Protein AF-A0A7H4NUG5-F1 (afdb_monomer_lite)

Radius of gyration: 22.23 Å; chains: 1; bounding box: 88×42×48 Å

Structure (mmCIF, N/CA/C/O backbone):
data_AF-A0A7H4NUG5-F1
#
_entry.id   AF-A0A7H4NUG5-F1
#
loop_
_atom_site.group_PDB
_atom_site.id
_atom_site.type_symbol
_atom_site.label_atom_id
_atom_site.label_alt_id
_atom_site.label_comp_id
_atom_site.label_asym_id
_atom_site.label_entity_id
_atom_site.label_seq_id
_atom_site.pdbx_PDB_ins_code
_atom_site.Cartn_x
_atom_site.Cartn_y
_atom_site.Cartn_z
_atom_site.occupancy
_atom_site.B_iso_or_equiv
_atom_site.auth_seq_id
_atom_site.auth_comp_id
_atom_site.auth_asym_id
_atom_site.auth_atom_id
_atom_site.pdbx_PDB_model_num
ATOM 1 N N . MET A 1 1 ? 44.628 10.050 11.877 1.00 43.69 1 MET A N 1
ATOM 2 C CA . MET A 1 1 ? 43.275 10.638 11.768 1.00 43.69 1 MET A CA 1
ATOM 3 C C . MET A 1 1 ? 42.878 10.653 10.294 1.00 43.69 1 MET A C 1
ATOM 5 O O . MET A 1 1 ? 43.370 11.482 9.544 1.00 43.69 1 MET A O 1
ATOM 9 N N . LEU A 1 2 ? 42.100 9.667 9.837 1.00 51.59 2 LEU A N 1
ATOM 10 C CA . LEU A 1 2 ? 41.631 9.581 8.447 1.00 51.59 2 LEU A CA 1
ATOM 11 C C . LEU A 1 2 ? 40.269 10.285 8.355 1.00 51.59 2 LEU A C 1
ATOM 13 O O . LEU A 1 2 ? 39.235 9.635 8.460 1.00 51.59 2 LEU A O 1
ATOM 17 N N . ALA A 1 3 ? 40.263 11.611 8.223 1.00 61.00 3 ALA A N 1
ATOM 18 C CA . ALA A 1 3 ? 39.028 12.377 8.063 1.00 61.00 3 ALA A CA 1
ATOM 19 C C . ALA A 1 3 ? 38.794 12.706 6.582 1.00 61.00 3 ALA A C 1
ATOM 21 O O . ALA A 1 3 ? 39.615 13.365 5.945 1.00 61.00 3 ALA A O 1
ATOM 22 N N . ILE A 1 4 ? 37.676 12.233 6.028 1.00 67.81 4 ILE A N 1
ATOM 23 C CA . ILE A 1 4 ? 37.146 12.720 4.751 1.00 67.81 4 ILE A CA 1
ATOM 24 C C . ILE A 1 4 ? 36.336 13.978 5.067 1.00 67.81 4 ILE A C 1
ATOM 26 O O . ILE A 1 4 ? 35.392 13.908 5.851 1.00 67.81 4 ILE A O 1
ATOM 30 N N . SER A 1 5 ? 36.684 15.107 4.452 1.00 77.56 5 SER A N 1
ATOM 31 C CA . SER A 1 5 ? 35.926 16.354 4.605 1.00 77.56 5 SER A CA 1
ATOM 32 C C . SER A 1 5 ? 34.978 16.526 3.426 1.00 77.56 5 SER A C 1
ATOM 34 O O . SER A 1 5 ? 35.405 16.507 2.268 1.00 77.56 5 SER A O 1
ATOM 36 N N . CYS A 1 6 ? 33.695 16.713 3.718 1.00 83.56 6 CYS A N 1
ATOM 37 C CA . CYS A 1 6 ? 32.649 16.951 2.728 1.00 83.56 6 CYS A CA 1
ATOM 38 C C . CYS A 1 6 ? 32.107 18.373 2.872 1.00 83.56 6 CYS A C 1
ATOM 40 O O . CYS A 1 6 ? 31.929 18.859 3.988 1.00 83.56 6 CYS A O 1
ATOM 42 N N . LYS A 1 7 ? 31.803 19.020 1.746 1.00 87.00 7 LYS A N 1
ATOM 43 C CA . LYS A 1 7 ? 31.021 20.254 1.728 1.00 87.00 7 LYS A CA 1
ATOM 44 C C . LYS A 1 7 ? 29.545 19.880 1.778 1.00 87.00 7 LYS A C 1
ATOM 46 O O . LYS A 1 7 ? 29.077 19.113 0.934 1.00 87.00 7 LYS A O 1
ATOM 51 N N . ILE A 1 8 ? 28.843 20.410 2.772 1.00 85.69 8 ILE A N 1
ATOM 52 C CA . ILE A 1 8 ? 27.410 20.206 2.958 1.00 85.69 8 ILE A CA 1
ATOM 53 C C . ILE A 1 8 ? 26.705 21.528 2.655 1.00 85.69 8 ILE A C 1
ATOM 55 O O . ILE A 1 8 ? 27.095 22.566 3.186 1.00 85.69 8 ILE A O 1
ATOM 59 N N . SER A 1 9 ? 25.678 21.486 1.814 1.00 86.44 9 SER A N 1
ATOM 60 C CA . SER A 1 9 ? 24.727 22.581 1.621 1.00 86.44 9 SER A CA 1
ATOM 61 C C . SER A 1 9 ? 23.321 22.120 1.988 1.00 86.44 9 SER A C 1
ATOM 63 O O . SER A 1 9 ? 23.091 20.940 2.253 1.00 86.44 9 SER A O 1
ATOM 65 N N . LEU A 1 10 ? 22.364 23.041 2.018 1.00 86.81 10 LEU A N 1
ATOM 66 C CA . LEU A 1 10 ? 20.953 22.703 2.151 1.00 86.81 10 LEU A CA 1
ATOM 67 C C . LEU A 1 10 ? 20.289 22.822 0.779 1.00 86.81 10 LEU A C 1
ATOM 69 O O . LEU A 1 10 ? 20.379 23.863 0.129 1.00 86.81 10 LEU A O 1
ATOM 73 N N . ALA A 1 11 ? 19.583 21.776 0.345 1.00 78.25 11 ALA A N 1
ATOM 74 C CA . ALA A 1 11 ? 18.578 21.955 -0.698 1.00 78.25 11 ALA A CA 1
ATOM 75 C C . ALA A 1 11 ? 17.352 22.633 -0.087 1.00 78.25 11 ALA A C 1
ATOM 77 O O . ALA A 1 11 ? 16.635 22.024 0.711 1.00 78.25 11 ALA A O 1
ATOM 78 N N . GLY A 1 12 ? 17.107 23.885 -0.477 1.00 80.00 12 GLY A N 1
ATOM 79 C CA . GLY A 1 12 ? 15.987 24.665 0.045 1.00 80.00 12 GLY A CA 1
ATOM 80 C C . GLY A 1 12 ? 16.102 24.878 1.557 1.00 80.00 12 GLY A C 1
ATOM 81 O O . GLY A 1 12 ? 17.155 25.276 2.046 1.00 80.00 12 GLY A O 1
ATOM 82 N N . GLN A 1 13 ? 15.022 24.609 2.298 1.00 70.94 13 GLN A N 1
ATOM 83 C CA . GLN A 1 13 ? 14.900 24.956 3.722 1.00 70.94 13 GLN A CA 1
ATOM 84 C C . GLN A 1 13 ? 15.233 23.829 4.721 1.00 70.94 13 GLN A C 1
ATOM 86 O O . GLN A 1 13 ? 14.807 23.914 5.869 1.00 70.94 13 GLN A O 1
ATOM 91 N N . GLY A 1 14 ? 15.992 22.782 4.358 1.00 81.06 14 GLY A N 1
ATOM 92 C CA . GLY A 1 14 ? 16.458 21.874 5.422 1.00 81.06 14 GLY A CA 1
ATOM 93 C C . GLY A 1 14 ? 17.006 20.498 5.075 1.00 81.06 14 GLY A C 1
ATOM 94 O O . GLY A 1 14 ? 17.401 19.802 6.002 1.00 81.06 14 GLY A O 1
ATOM 95 N N . ILE A 1 15 ? 17.057 20.072 3.808 1.00 84.00 15 ILE A N 1
ATOM 96 C CA . ILE A 1 15 ? 17.629 18.757 3.467 1.00 84.00 15 ILE A CA 1
ATOM 97 C C . ILE A 1 15 ? 19.136 18.914 3.232 1.00 84.00 15 ILE A C 1
ATOM 99 O O . ILE A 1 15 ? 19.514 19.543 2.237 1.00 84.00 15 ILE A O 1
ATOM 103 N N . PRO A 1 16 ? 20.008 18.340 4.084 1.00 85.81 16 PRO A N 1
ATOM 104 C CA . PRO A 1 16 ? 21.444 18.394 3.868 1.00 85.81 16 PRO A CA 1
ATOM 105 C C . PRO A 1 16 ? 21.820 17.634 2.598 1.00 85.81 16 PRO A C 1
ATOM 107 O O . PRO A 1 16 ? 21.427 16.485 2.392 1.00 85.81 16 PRO A O 1
ATOM 110 N N . ARG A 1 17 ? 22.607 18.277 1.743 1.00 87.75 17 ARG A N 1
ATOM 111 C CA . ARG A 1 17 ? 23.172 17.712 0.525 1.00 87.75 17 ARG A CA 1
ATOM 112 C C . ARG A 1 17 ? 24.678 17.727 0.617 1.00 87.75 17 ARG A C 1
ATOM 114 O O . ARG A 1 17 ? 25.277 18.723 1.003 1.00 87.75 17 ARG A O 1
ATOM 121 N N . ILE A 1 18 ? 25.288 16.620 0.222 1.00 87.44 18 ILE A N 1
ATOM 122 C CA . ILE A 1 18 ? 26.729 16.561 0.009 1.00 87.44 18 ILE A CA 1
ATOM 123 C C . ILE A 1 18 ? 26.991 17.147 -1.380 1.00 87.44 18 ILE A C 1
ATOM 125 O O . ILE A 1 18 ? 26.649 16.521 -2.382 1.00 87.44 18 ILE A O 1
ATOM 129 N N . ASP A 1 19 ? 27.573 18.343 -1.438 1.00 83.25 19 ASP A N 1
ATOM 130 C CA . ASP A 1 19 ? 27.901 19.014 -2.703 1.00 83.25 19 ASP A CA 1
ATOM 131 C C . ASP A 1 19 ? 29.151 18.412 -3.333 1.00 83.25 19 ASP A C 1
ATOM 133 O O . ASP A 1 19 ? 29.221 18.155 -4.534 1.00 83.25 19 ASP A O 1
ATOM 137 N N . SER A 1 20 ? 30.178 18.219 -2.508 1.00 82.19 20 SER A N 1
ATOM 138 C CA . SER A 1 20 ? 31.470 17.726 -2.954 1.00 82.19 20 SER A CA 1
ATOM 139 C C . SER A 1 20 ? 32.279 17.152 -1.797 1.00 82.19 20 SER A C 1
ATOM 141 O O . SER A 1 20 ? 32.062 17.452 -0.622 1.00 82.19 20 SER A O 1
ATOM 143 N N . VAL A 1 21 ? 33.247 16.310 -2.146 1.00 81.44 21 VAL A N 1
ATOM 144 C CA . VAL A 1 21 ? 34.262 15.811 -1.216 1.00 81.44 21 VAL A CA 1
ATOM 145 C C . VAL A 1 21 ? 35.488 16.711 -1.352 1.00 81.44 21 VAL A C 1
ATOM 147 O O . VAL A 1 21 ? 36.155 16.670 -2.385 1.00 81.44 21 VAL A O 1
ATOM 150 N N . VAL A 1 22 ? 35.753 17.523 -0.327 1.00 80.69 22 VAL A N 1
ATOM 151 C CA . VAL A 1 22 ? 36.799 18.562 -0.302 1.00 80.69 22 VAL A CA 1
ATOM 152 C C . VAL A 1 22 ? 38.167 17.966 0.014 1.00 80.69 22 VAL A C 1
ATOM 154 O O . VAL A 1 22 ? 39.168 18.385 -0.556 1.00 80.69 22 VAL A O 1
ATOM 157 N N . TRP A 1 23 ? 38.218 16.948 0.876 1.00 72.50 23 TRP A N 1
ATOM 158 C CA . TRP A 1 23 ? 39.460 16.258 1.215 1.00 72.50 23 TRP A CA 1
ATOM 159 C C . TRP A 1 23 ? 39.303 14.749 1.084 1.00 72.50 23 TRP A C 1
ATOM 161 O O . TRP A 1 23 ? 38.350 14.161 1.599 1.00 72.50 23 TRP A O 1
ATOM 171 N N . ARG A 1 24 ? 40.248 14.113 0.386 1.00 67.31 24 ARG A N 1
ATOM 172 C CA . ARG A 1 24 ? 40.270 12.666 0.157 1.00 67.31 24 ARG A CA 1
ATOM 173 C C . ARG A 1 24 ? 41.469 12.074 0.885 1.00 67.31 24 ARG A C 1
ATOM 175 O O . ARG A 1 24 ? 42.605 12.312 0.496 1.00 67.31 24 ARG A O 1
ATOM 182 N N . THR A 1 25 ? 41.222 11.276 1.917 1.00 68.69 25 THR A N 1
ATOM 183 C CA . THR A 1 25 ? 42.278 10.472 2.536 1.00 68.69 25 THR A CA 1
ATOM 184 C C . THR A 1 25 ? 42.754 9.392 1.564 1.00 68.69 25 THR A C 1
ATOM 186 O O . THR A 1 25 ? 41.943 8.806 0.842 1.00 68.69 25 THR A O 1
ATOM 189 N N . ALA A 1 26 ? 44.061 9.107 1.554 1.00 70.06 26 ALA A N 1
ATOM 190 C CA . ALA A 1 26 ? 44.650 8.082 0.687 1.00 70.06 26 ALA A CA 1
ATOM 191 C C . ALA A 1 26 ? 44.080 6.678 0.971 1.00 70.06 26 ALA A C 1
ATOM 193 O O . ALA A 1 26 ? 43.846 5.899 0.050 1.00 70.06 26 ALA A O 1
ATOM 194 N N . GLN A 1 27 ? 43.776 6.376 2.238 1.00 74.06 27 GLN A N 1
ATOM 195 C CA . GLN A 1 27 ? 43.121 5.134 2.639 1.00 74.06 27 GLN A CA 1
ATOM 196 C C . GLN A 1 27 ? 41.606 5.345 2.764 1.00 74.06 27 GLN A C 1
ATOM 198 O O . GLN A 1 27 ? 41.142 6.194 3.532 1.00 74.06 27 GLN A O 1
ATOM 203 N N . ARG A 1 28 ? 40.831 4.566 2.000 1.00 73.62 28 ARG A N 1
ATOM 204 C CA . ARG A 1 28 ? 39.362 4.559 2.019 1.00 73.62 28 ARG A CA 1
ATOM 205 C C . ARG A 1 28 ? 38.859 3.268 2.647 1.00 73.62 28 ARG A C 1
ATOM 207 O O . ARG A 1 28 ? 38.894 2.226 2.000 1.00 73.62 28 ARG A O 1
ATOM 214 N N . ASN A 1 29 ? 38.324 3.348 3.861 1.00 78.00 29 ASN A N 1
ATOM 215 C CA . ASN A 1 29 ? 37.519 2.262 4.407 1.00 78.00 29 ASN A CA 1
ATOM 216 C C . ASN A 1 29 ? 36.065 2.467 3.960 1.00 78.00 29 ASN A C 1
ATOM 218 O O . ASN A 1 29 ? 35.351 3.304 4.511 1.00 78.00 29 ASN A O 1
ATOM 222 N N . LYS A 1 30 ? 35.654 1.786 2.884 1.00 80.25 30 LYS A N 1
ATOM 223 C CA . LYS A 1 30 ? 34.271 1.878 2.403 1.00 80.25 30 LYS A CA 1
ATOM 224 C C . LYS A 1 30 ? 33.358 1.159 3.398 1.00 80.25 30 LYS A C 1
ATOM 226 O O . LYS A 1 30 ? 33.640 0.002 3.711 1.00 80.25 30 LYS A O 1
ATOM 231 N N . PRO A 1 31 ? 32.253 1.781 3.848 1.00 83.69 31 PRO A N 1
ATOM 232 C CA . PRO A 1 31 ? 31.283 1.058 4.649 1.00 83.69 31 PRO A CA 1
ATOM 233 C C . PRO A 1 31 ? 30.738 -0.106 3.822 1.00 83.69 31 PRO A C 1
ATOM 235 O O . PRO A 1 31 ? 30.397 0.051 2.645 1.00 83.69 31 PRO A O 1
ATOM 238 N N . ARG A 1 32 ? 30.676 -1.288 4.433 1.00 88.38 32 ARG A N 1
ATOM 239 C CA . ARG A 1 32 ? 30.000 -2.432 3.830 1.00 88.38 32 ARG A CA 1
ATOM 240 C C . ARG A 1 32 ? 28.494 -2.180 3.942 1.00 88.38 32 ARG A C 1
ATOM 242 O O . ARG A 1 32 ? 28.019 -2.003 5.065 1.00 88.38 32 ARG A O 1
ATOM 249 N N . PRO A 1 33 ? 27.740 -2.145 2.830 1.00 85.06 33 PRO A N 1
ATOM 250 C CA . PRO A 1 33 ? 26.296 -2.010 2.919 1.00 85.06 33 PRO A CA 1
ATOM 251 C C . PRO A 1 33 ? 25.717 -3.207 3.688 1.00 85.06 33 PRO A C 1
ATOM 253 O O . PRO A 1 33 ? 26.260 -4.316 3.589 1.00 85.06 33 PRO A O 1
ATOM 256 N N . PRO A 1 34 ? 24.631 -3.009 4.453 1.00 84.81 34 PRO A N 1
ATOM 257 C CA . PRO A 1 34 ? 23.934 -4.122 5.076 1.00 84.81 34 PRO A CA 1
ATOM 258 C C . PRO A 1 34 ? 23.446 -5.100 4.000 1.00 84.81 34 PRO A C 1
ATOM 260 O O . PRO A 1 34 ? 23.199 -4.719 2.854 1.00 84.81 34 PRO A O 1
ATOM 263 N N . ALA A 1 35 ? 23.308 -6.375 4.365 1.00 86.88 35 ALA A N 1
ATOM 264 C CA . ALA A 1 35 ? 22.741 -7.369 3.462 1.00 86.88 35 ALA A CA 1
ATOM 265 C C . ALA A 1 35 ? 21.320 -6.956 3.040 1.00 86.88 35 ALA A C 1
ATOM 267 O O . ALA A 1 35 ? 20.543 -6.459 3.859 1.00 86.88 35 ALA A O 1
ATOM 268 N N . ALA A 1 36 ? 20.973 -7.183 1.772 1.00 85.69 36 ALA A N 1
ATOM 269 C CA . ALA A 1 36 ? 19.644 -6.905 1.235 1.00 85.69 36 ALA A CA 1
ATOM 270 C C . ALA A 1 36 ? 18.623 -7.919 1.783 1.00 85.69 36 ALA A C 1
ATOM 272 O O . ALA A 1 36 ? 18.286 -8.902 1.131 1.00 85.69 36 ALA A O 1
ATOM 273 N N . ARG A 1 37 ? 18.175 -7.695 3.024 1.00 87.25 37 ARG A N 1
ATOM 274 C CA . ARG A 1 37 ? 17.249 -8.577 3.754 1.00 87.25 37 ARG A CA 1
ATOM 275 C C . ARG A 1 37 ? 15.812 -8.503 3.242 1.00 87.25 37 ARG A C 1
ATOM 277 O O . ARG A 1 37 ? 15.080 -9.476 3.365 1.00 87.25 37 ARG A O 1
ATOM 284 N N . PHE A 1 38 ? 15.419 -7.360 2.686 1.00 91.31 38 PHE A N 1
ATOM 285 C CA . PHE A 1 38 ? 14.058 -7.091 2.230 1.00 91.31 38 PHE A CA 1
ATOM 286 C C . PHE A 1 38 ? 14.061 -6.661 0.767 1.00 91.31 38 PHE A C 1
ATOM 288 O O . PHE A 1 38 ? 15.012 -6.042 0.286 1.00 91.31 38 PHE A O 1
ATOM 295 N N . ASN A 1 39 ? 12.985 -6.988 0.060 1.00 91.44 39 ASN A N 1
ATOM 296 C CA . ASN A 1 39 ? 12.764 -6.602 -1.324 1.00 91.44 39 ASN A CA 1
ATOM 297 C C . ASN A 1 39 ? 11.271 -6.318 -1.583 1.00 91.44 39 ASN A C 1
ATOM 299 O O . ASN A 1 39 ? 10.427 -6.416 -0.692 1.00 91.44 39 ASN A O 1
ATOM 303 N N . ALA A 1 40 ? 10.938 -5.969 -2.826 1.00 89.56 40 ALA A N 1
ATOM 304 C CA . ALA A 1 40 ? 9.577 -5.608 -3.222 1.00 89.56 40 ALA A CA 1
ATOM 305 C C . ALA A 1 40 ? 8.533 -6.734 -3.050 1.00 89.56 40 ALA A C 1
ATOM 307 O O . ALA A 1 40 ? 7.342 -6.447 -3.119 1.00 89.56 40 ALA A O 1
ATOM 308 N N . LEU A 1 41 ? 8.953 -7.978 -2.797 1.00 93.38 41 LEU A N 1
ATOM 309 C CA . LEU A 1 41 ? 8.104 -9.157 -2.594 1.00 93.38 41 LEU A CA 1
ATOM 310 C C . LEU A 1 41 ? 8.083 -9.665 -1.140 1.00 93.38 41 LEU A C 1
ATOM 312 O O . LEU A 1 41 ? 7.436 -10.666 -0.862 1.00 93.38 41 LEU A O 1
ATOM 316 N N . THR A 1 42 ? 8.758 -8.992 -0.202 1.00 93.75 42 THR A N 1
ATOM 317 C CA . THR A 1 42 ? 8.798 -9.400 1.218 1.00 93.75 42 THR A CA 1
ATOM 318 C C . THR A 1 42 ? 7.921 -8.520 2.110 1.00 93.75 42 THR A C 1
ATOM 320 O O . THR A 1 42 ? 7.611 -7.382 1.749 1.00 93.75 42 THR A O 1
ATOM 323 N N . CYS A 1 43 ? 7.616 -8.999 3.320 1.00 95.50 43 CYS A N 1
ATOM 324 C CA . CYS A 1 43 ? 6.940 -8.243 4.384 1.00 95.50 43 CYS A CA 1
ATOM 325 C C . CYS A 1 43 ? 5.481 -7.866 4.090 1.00 95.50 43 CYS A C 1
ATOM 327 O O . CYS A 1 43 ? 5.046 -6.751 4.363 1.00 95.50 43 CYS A O 1
ATOM 329 N N . TYR A 1 44 ? 4.724 -8.810 3.536 1.00 95.81 44 TYR A N 1
ATOM 330 C CA . TYR A 1 44 ? 3.270 -8.711 3.362 1.00 95.81 44 TYR A CA 1
ATOM 331 C C . TYR A 1 44 ? 2.459 -9.079 4.608 1.00 95.81 44 TYR A C 1
ATOM 333 O O . TYR A 1 44 ? 1.266 -8.775 4.679 1.00 95.81 44 TYR A O 1
ATOM 341 N N . PHE A 1 45 ? 3.118 -9.718 5.571 1.00 95.25 45 PHE A N 1
ATOM 342 C CA . PHE A 1 45 ? 2.552 -10.218 6.814 1.00 95.25 45 PHE A CA 1
ATOM 343 C C . PHE A 1 45 ? 3.196 -9.515 8.007 1.00 95.25 45 PHE A C 1
ATOM 345 O O . PHE A 1 45 ? 4.359 -9.104 7.948 1.00 95.25 45 PHE A O 1
ATOM 352 N N . ALA A 1 46 ? 2.426 -9.373 9.080 1.00 93.56 46 ALA A N 1
ATOM 353 C CA . ALA A 1 46 ? 2.843 -8.724 10.311 1.00 93.56 46 ALA A CA 1
ATOM 354 C C . ALA A 1 46 ? 3.748 -9.662 11.128 1.00 93.56 46 ALA A C 1
ATOM 356 O O . ALA A 1 46 ? 3.294 -10.332 12.053 1.00 93.56 46 ALA A O 1
ATOM 357 N N . THR A 1 47 ? 5.035 -9.715 10.781 1.00 92.94 47 THR A N 1
ATOM 358 C CA . THR A 1 47 ? 6.059 -10.405 11.582 1.00 92.94 47 THR A CA 1
ATOM 359 C C . THR A 1 47 ? 6.991 -9.394 12.257 1.00 92.94 47 THR A C 1
ATOM 361 O O . THR A 1 47 ? 7.200 -8.304 11.709 1.00 92.94 47 THR A O 1
ATOM 364 N N . PRO A 1 48 ? 7.586 -9.726 13.421 1.00 90.50 48 PRO A N 1
ATOM 365 C CA . PRO A 1 48 ? 8.493 -8.820 14.128 1.00 90.50 48 PRO A CA 1
ATOM 366 C C . PRO A 1 48 ? 9.668 -8.335 13.269 1.00 90.50 48 PRO A C 1
ATOM 368 O O . PRO A 1 48 ? 10.057 -7.173 13.342 1.00 90.50 48 PRO A O 1
ATOM 371 N N . GLU A 1 49 ? 10.213 -9.194 12.405 1.00 92.31 49 GLU A N 1
ATOM 372 C CA . GLU A 1 49 ? 11.343 -8.853 11.535 1.00 92.31 49 GLU A CA 1
ATOM 373 C C . GLU A 1 49 ? 10.949 -7.856 10.441 1.00 92.31 49 GLU A C 1
ATOM 375 O O . GLU A 1 49 ? 11.800 -7.126 9.934 1.00 92.31 49 GLU A O 1
ATOM 380 N N . CYS A 1 50 ? 9.670 -7.839 10.068 1.00 94.00 50 CYS A N 1
ATOM 381 C CA . CYS A 1 50 ? 9.130 -7.061 8.965 1.00 94.00 50 CYS A CA 1
ATOM 382 C C . CYS A 1 50 ? 8.420 -5.774 9.400 1.00 94.00 50 CYS A C 1
ATOM 384 O O . CYS A 1 50 ? 7.969 -5.049 8.517 1.00 94.00 50 CYS A O 1
ATOM 386 N N . ALA A 1 51 ? 8.335 -5.459 10.698 1.00 92.94 51 ALA A N 1
ATOM 387 C CA . ALA A 1 51 ? 7.493 -4.384 11.239 1.00 92.94 51 ALA A CA 1
ATOM 388 C C . ALA A 1 51 ? 7.585 -3.054 10.459 1.00 92.94 51 ALA A C 1
ATOM 390 O O . ALA A 1 51 ? 6.588 -2.581 9.915 1.00 92.94 51 ALA A O 1
ATOM 391 N N . GLU A 1 52 ? 8.786 -2.490 10.297 1.00 94.19 52 GLU A N 1
ATOM 392 C CA . GLU A 1 52 ? 8.960 -1.202 9.600 1.00 94.19 52 GLU A CA 1
ATOM 393 C C . GLU A 1 52 ? 8.654 -1.281 8.091 1.00 94.19 52 GLU A C 1
ATOM 395 O O . GLU A 1 52 ? 8.119 -0.340 7.499 1.00 94.19 52 GLU A O 1
ATOM 400 N N . GLN A 1 53 ? 8.943 -2.416 7.447 1.00 95.38 53 GLN A N 1
ATOM 401 C CA . GLN A 1 53 ? 8.631 -2.614 6.025 1.00 95.38 53 GLN A CA 1
ATOM 402 C C . GLN A 1 53 ? 7.130 -2.829 5.804 1.00 95.38 53 GLN A C 1
ATOM 404 O O . GLN A 1 53 ? 6.562 -2.322 4.838 1.00 95.38 53 GLN A O 1
ATOM 409 N N . PHE A 1 54 ? 6.477 -3.538 6.721 1.00 96.38 54 PHE A N 1
ATOM 410 C CA . PHE A 1 54 ? 5.036 -3.739 6.738 1.00 96.38 54 PHE A CA 1
ATOM 411 C C . PHE A 1 54 ? 4.301 -2.403 6.920 1.00 96.38 54 PHE A C 1
ATOM 413 O O . PHE A 1 54 ? 3.419 -2.077 6.125 1.00 96.38 54 PHE A O 1
ATOM 420 N N . LEU A 1 55 ? 4.734 -1.569 7.874 1.00 96.56 55 LEU A N 1
ATOM 421 C CA . LEU A 1 55 ? 4.216 -0.207 8.052 1.00 96.56 55 LEU A CA 1
ATOM 422 C C . LEU A 1 55 ? 4.422 0.656 6.805 1.00 96.56 55 LEU A C 1
ATOM 424 O O . LEU A 1 55 ? 3.491 1.328 6.364 1.00 96.56 55 LEU A O 1
ATOM 428 N N . SER A 1 56 ? 5.597 0.587 6.176 1.00 96.06 56 SER A N 1
ATOM 429 C CA . SER A 1 56 ? 5.871 1.319 4.931 1.00 96.06 56 SER A CA 1
ATOM 430 C C . SER A 1 56 ? 4.905 0.930 3.803 1.00 96.06 56 SER A C 1
ATOM 432 O O . SER A 1 56 ? 4.452 1.791 3.046 1.00 96.06 56 SER A O 1
ATOM 434 N N . ARG A 1 57 ? 4.527 -0.353 3.704 1.00 96.88 57 ARG A N 1
ATOM 435 C CA . ARG A 1 57 ? 3.520 -0.818 2.736 1.00 96.88 57 ARG A CA 1
ATOM 436 C C . ARG A 1 57 ? 2.117 -0.311 3.061 1.00 96.88 57 ARG A C 1
ATOM 438 O O . ARG A 1 57 ? 1.396 0.070 2.141 1.00 96.88 57 ARG A O 1
ATOM 445 N N . LEU A 1 58 ? 1.743 -0.266 4.340 1.00 97.31 58 LEU A N 1
ATOM 446 C CA . LEU A 1 58 ? 0.473 0.316 4.786 1.00 97.31 58 LEU A CA 1
ATOM 447 C C . LEU A 1 58 ? 0.398 1.825 4.485 1.00 97.31 58 LEU A C 1
ATOM 449 O O . LEU A 1 58 ? -0.620 2.323 4.013 1.00 97.31 58 LEU A O 1
ATOM 453 N N . VAL A 1 59 ? 1.491 2.561 4.679 1.00 97.38 59 VAL A N 1
ATOM 454 C CA . VAL A 1 59 ? 1.559 3.986 4.312 1.00 97.38 59 VAL A CA 1
ATOM 455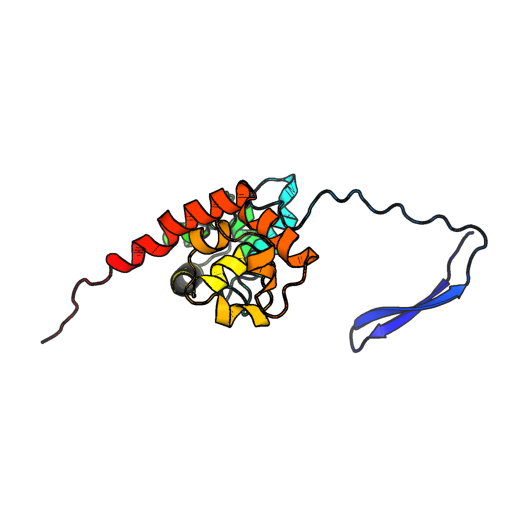 C C . VAL A 1 59 ? 1.470 4.176 2.794 1.00 97.38 59 VAL A C 1
ATOM 457 O O . VAL A 1 59 ? 0.785 5.078 2.313 1.00 97.38 59 VAL A O 1
ATOM 460 N N . TRP A 1 60 ? 2.132 3.317 2.014 1.00 96.25 60 TRP A N 1
ATOM 461 C CA . TRP A 1 60 ? 2.030 3.345 0.555 1.00 96.25 60 TRP A CA 1
ATOM 462 C C . TRP A 1 60 ? 0.596 3.092 0.075 1.00 96.25 60 TRP A C 1
ATOM 464 O O . TRP A 1 60 ? 0.084 3.866 -0.740 1.00 96.25 60 TRP A O 1
ATOM 474 N N . LEU A 1 61 ? -0.070 2.045 0.579 1.00 96.94 61 LEU A N 1
ATOM 475 C CA . LEU A 1 61 ? -1.410 1.686 0.111 1.00 96.94 61 LEU A CA 1
ATOM 476 C C . LEU A 1 61 ? -2.453 2.751 0.445 1.00 96.94 61 LEU A C 1
ATOM 478 O O . LEU A 1 61 ? -3.357 2.970 -0.359 1.00 96.94 61 LEU A O 1
ATOM 482 N N . SER A 1 62 ? -2.324 3.439 1.584 1.00 97.12 62 SER A N 1
ATOM 483 C CA . SER A 1 62 ? -3.269 4.487 1.986 1.00 97.12 62 SER A CA 1
ATOM 484 C C . SER A 1 62 ? -3.064 5.812 1.256 1.00 97.12 62 SER A C 1
ATOM 486 O O . SER A 1 62 ? -3.931 6.684 1.317 1.00 97.12 62 SER A O 1
ATOM 488 N N . SER A 1 63 ? -1.947 5.974 0.544 1.00 96.56 63 SER A N 1
ATOM 489 C CA . SER A 1 63 ? -1.625 7.217 -0.152 1.00 96.56 63 SER A CA 1
ATOM 490 C C . SER A 1 63 ? -2.681 7.612 -1.192 1.00 96.56 63 SER A C 1
ATOM 492 O O . SER A 1 63 ? -3.344 6.770 -1.807 1.00 96.56 63 SER A O 1
ATOM 494 N N . ARG A 1 64 ? -2.777 8.921 -1.462 1.00 95.00 64 ARG A N 1
ATOM 495 C CA . ARG A 1 64 ? -3.712 9.507 -2.441 1.00 95.00 64 ARG A CA 1
ATOM 496 C C . ARG A 1 64 ? -3.597 8.905 -3.847 1.00 95.00 64 ARG A C 1
ATOM 498 O O . ARG A 1 64 ? -4.575 8.845 -4.586 1.00 95.00 64 ARG A O 1
ATOM 505 N N . SER A 1 65 ? -2.406 8.455 -4.248 1.00 91.56 65 SER A N 1
ATOM 506 C CA . SER A 1 65 ? -2.196 7.839 -5.566 1.00 91.56 65 SER A CA 1
ATOM 507 C C . SER A 1 65 ? -2.586 6.361 -5.643 1.00 91.56 65 SER A C 1
ATOM 509 O O . SER A 1 65 ? -2.493 5.790 -6.732 1.00 91.56 65 SER A O 1
ATOM 511 N N . VAL A 1 66 ? -2.974 5.749 -4.521 1.00 95.31 66 VAL A N 1
ATOM 512 C CA . VAL A 1 66 ? -3.294 4.322 -4.416 1.00 95.31 66 VAL A CA 1
ATOM 513 C C . VAL A 1 66 ? -4.740 4.160 -3.940 1.00 95.31 66 VAL A C 1
ATOM 515 O O . VAL A 1 66 ? -5.639 4.323 -4.764 1.00 95.31 66 VAL A O 1
ATOM 518 N N . LEU A 1 67 ? -5.012 3.891 -2.657 1.00 96.56 67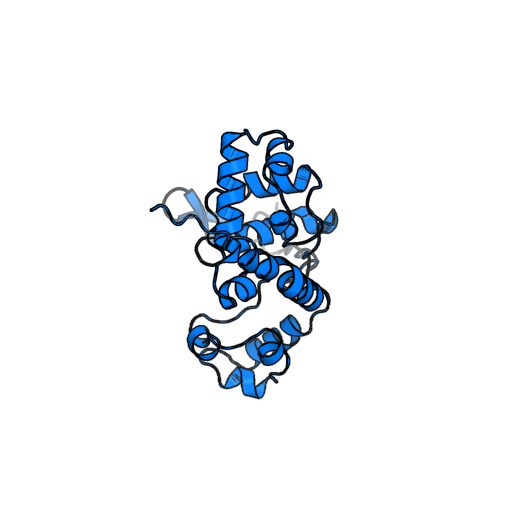 LEU A N 1
ATOM 519 C CA . LEU A 1 67 ? -6.390 3.738 -2.166 1.00 96.56 67 LEU A CA 1
ATOM 520 C C . LEU A 1 67 ? -7.008 5.036 -1.651 1.00 96.56 67 LEU A C 1
ATOM 522 O O . LEU A 1 67 ? -8.232 5.090 -1.540 1.00 96.56 67 LEU A O 1
ATOM 526 N N . ASP A 1 68 ? -6.199 6.078 -1.430 1.00 96.62 68 ASP A N 1
ATOM 527 C CA . ASP A 1 68 ? -6.669 7.408 -1.033 1.00 96.62 68 ASP A CA 1
ATOM 528 C C . ASP A 1 68 ? -7.569 7.325 0.210 1.00 96.62 68 ASP A C 1
ATOM 530 O O . ASP A 1 68 ? -8.777 7.559 0.144 1.00 96.62 68 ASP A O 1
ATOM 534 N N . ILE A 1 69 ? -6.956 6.873 1.311 1.00 96.88 69 ILE A N 1
ATOM 535 C CA . ILE A 1 69 ? -7.603 6.663 2.610 1.00 96.88 69 ILE A CA 1
ATOM 536 C C . ILE A 1 69 ? -7.236 7.837 3.514 1.00 96.88 69 ILE A C 1
ATOM 538 O O . ILE A 1 69 ? -6.148 7.884 4.101 1.00 96.88 69 ILE A O 1
ATOM 542 N N . ASP A 1 70 ? -8.150 8.792 3.642 1.00 93.88 70 ASP A N 1
ATOM 543 C CA . ASP A 1 70 ? -7.882 9.997 4.416 1.00 93.88 70 ASP A CA 1
ATOM 544 C C . ASP A 1 70 ? -7.740 9.691 5.912 1.00 93.88 70 ASP A C 1
ATOM 546 O O . ASP A 1 70 ? -8.529 8.970 6.523 1.00 93.88 70 ASP A O 1
ATOM 550 N N . GLY A 1 71 ? -6.716 10.279 6.533 1.00 90.19 71 GLY A N 1
ATOM 551 C CA . GLY A 1 71 ? -6.416 10.080 7.952 1.00 90.19 71 GLY A CA 1
ATOM 552 C C . GLY A 1 71 ? -5.633 8.802 8.272 1.00 90.19 71 GLY A C 1
ATOM 553 O O . GLY A 1 71 ? -5.283 8.602 9.438 1.00 90.19 71 GLY A O 1
ATOM 554 N N . ALA A 1 72 ? -5.292 7.984 7.269 1.00 93.81 72 ALA A N 1
ATOM 555 C CA . ALA A 1 72 ? -4.475 6.782 7.422 1.00 93.81 72 ALA A CA 1
ATOM 556 C C . ALA A 1 72 ? -2.991 7.022 7.090 1.00 93.81 72 ALA A C 1
ATOM 558 O O . ALA A 1 72 ? -2.460 6.541 6.091 1.00 93.81 72 ALA A O 1
ATOM 559 N N . GLY A 1 73 ? -2.318 7.800 7.942 1.00 93.62 73 GLY A N 1
ATOM 560 C CA . GLY A 1 73 ? -0.863 7.998 7.898 1.00 93.62 73 GLY A CA 1
ATOM 561 C C . GLY A 1 73 ? -0.088 6.989 8.753 1.00 93.62 73 GLY A C 1
ATOM 562 O O . GLY A 1 73 ? -0.681 6.145 9.423 1.00 93.62 73 GLY A O 1
ATOM 563 N N . GLU A 1 74 ? 1.242 7.118 8.783 1.00 95.44 74 GLU A N 1
ATOM 564 C CA . GLU A 1 74 ? 2.135 6.213 9.530 1.00 95.44 74 GLU A CA 1
ATOM 565 C C . GLU A 1 74 ? 1.728 6.056 10.998 1.00 95.44 74 GLU A C 1
ATOM 567 O O . GLU A 1 74 ? 1.624 4.935 11.484 1.00 95.44 74 GLU A O 1
ATOM 572 N N . ALA A 1 75 ? 1.427 7.163 11.685 1.00 94.81 75 ALA A N 1
ATOM 573 C CA . ALA A 1 75 ? 1.030 7.131 13.089 1.00 94.81 75 ALA A CA 1
ATOM 574 C C . ALA A 1 75 ? -0.213 6.258 13.325 1.00 94.81 75 ALA A C 1
ATOM 576 O O . ALA A 1 75 ? -0.239 5.481 14.273 1.00 94.81 75 ALA A O 1
ATOM 577 N N . LEU A 1 76 ? -1.220 6.341 12.444 1.00 95.00 76 LEU A N 1
ATOM 578 C CA . LEU A 1 76 ? -2.405 5.493 12.560 1.00 95.00 76 LEU A CA 1
ATOM 579 C C . LEU A 1 76 ? -2.046 4.025 12.326 1.00 95.00 76 LEU A C 1
ATOM 581 O O . LEU A 1 76 ? -2.439 3.172 13.116 1.00 95.00 76 LEU A O 1
ATOM 585 N N . TRP A 1 77 ? -1.318 3.726 11.249 1.00 96.25 77 TRP A N 1
ATOM 586 C CA . TRP A 1 77 ? -0.947 2.349 10.928 1.00 96.25 77 TRP A CA 1
ATOM 587 C C . TRP A 1 77 ? -0.103 1.709 12.023 1.00 96.25 77 TRP A C 1
ATOM 589 O O . TRP A 1 77 ? -0.322 0.542 12.338 1.00 96.25 77 TRP A O 1
ATOM 599 N N . ARG A 1 78 ? 0.784 2.484 12.652 1.00 95.38 78 ARG A N 1
ATOM 600 C CA . ARG A 1 78 ? 1.559 2.060 13.818 1.00 95.38 78 ARG A CA 1
ATOM 601 C C . ARG A 1 78 ? 0.644 1.744 15.002 1.00 95.38 78 ARG A C 1
ATOM 603 O O . ARG A 1 78 ? 0.697 0.630 15.501 1.00 95.38 78 ARG A O 1
ATOM 610 N N . THR A 1 79 ? -0.296 2.629 15.349 1.00 94.62 79 THR A N 1
ATOM 611 C CA . THR A 1 79 ? -1.302 2.355 16.396 1.00 94.62 79 THR A CA 1
ATOM 612 C C . THR A 1 79 ? -2.109 1.077 16.127 1.00 94.62 79 THR A C 1
ATOM 614 O O . THR A 1 79 ? -2.293 0.262 17.029 1.00 94.62 79 THR A O 1
ATOM 617 N N . LEU A 1 80 ? -2.570 0.864 14.889 1.00 93.94 80 LEU A N 1
ATOM 618 C CA . LEU A 1 80 ? -3.324 -0.341 14.514 1.00 93.94 80 LEU A CA 1
ATOM 619 C C . LEU A 1 80 ? -2.453 -1.611 14.544 1.00 93.94 80 LEU A C 1
ATOM 621 O O . LEU A 1 80 ? -2.945 -2.693 14.872 1.00 93.94 80 LEU A O 1
ATOM 625 N N . HIS A 1 81 ? -1.173 -1.490 14.181 1.00 92.75 81 HIS A N 1
ATOM 626 C CA . HIS A 1 81 ? -0.219 -2.598 14.164 1.00 92.75 81 HIS A CA 1
ATOM 627 C C . HIS A 1 81 ? 0.174 -3.016 15.583 1.00 92.75 81 HIS A C 1
ATOM 629 O O . HIS A 1 81 ? 0.126 -4.203 15.903 1.00 92.75 81 HIS A O 1
ATOM 635 N N . ASP A 1 82 ? 0.469 -2.046 16.448 1.00 91.50 82 ASP A N 1
ATOM 636 C CA . ASP A 1 82 ? 0.866 -2.265 17.842 1.00 91.50 82 ASP A CA 1
ATOM 637 C C . ASP A 1 82 ? -0.273 -2.876 18.668 1.00 91.50 82 ASP A C 1
ATOM 639 O O . ASP A 1 82 ? -0.039 -3.709 19.544 1.00 91.50 82 ASP A O 1
ATOM 643 N N . ALA A 1 83 ? -1.525 -2.565 18.316 1.00 89.00 83 ALA A N 1
ATOM 644 C CA . ALA A 1 83 ? -2.718 -3.224 18.850 1.00 89.00 83 ALA A CA 1
ATOM 645 C C . ALA A 1 83 ? -2.883 -4.690 18.382 1.00 89.00 83 ALA A C 1
ATOM 647 O O . ALA A 1 83 ? -3.944 -5.283 18.590 1.00 89.00 83 ALA A O 1
ATOM 648 N N . ARG A 1 84 ? -1.874 -5.262 17.699 1.00 80.81 84 ARG A N 1
ATOM 649 C CA . ARG A 1 84 ? -1.812 -6.638 17.161 1.00 80.81 84 ARG A CA 1
ATOM 650 C C . ARG A 1 84 ? -3.066 -7.053 16.401 1.00 80.81 84 ARG A C 1
ATOM 652 O O . ARG A 1 84 ? -3.485 -8.205 16.425 1.00 80.81 84 ARG A O 1
ATOM 659 N N . SER A 1 85 ? -3.680 -6.090 15.725 1.00 80.88 85 SER A N 1
ATOM 660 C CA . SER A 1 85 ? -4.950 -6.301 15.038 1.00 80.88 85 SER A CA 1
ATOM 661 C C . SER A 1 85 ? -4.781 -6.684 13.571 1.00 80.88 85 SER A C 1
ATOM 663 O O . SER A 1 85 ? -5.776 -6.894 12.886 1.00 80.88 85 SER A O 1
ATOM 665 N N . MET A 1 86 ? -3.546 -6.790 13.076 1.00 91.25 86 MET A N 1
ATOM 666 C CA . MET A 1 86 ? -3.259 -7.093 11.677 1.00 91.25 86 MET A CA 1
ATOM 667 C C . MET A 1 86 ? -2.368 -8.319 11.551 1.00 91.25 86 MET A C 1
ATOM 669 O O . MET A 1 86 ? -1.330 -8.397 12.199 1.00 91.25 86 MET A O 1
ATOM 673 N N . GLU A 1 87 ? -2.755 -9.224 10.661 1.00 93.44 87 GLU A N 1
ATOM 674 C CA . GLU A 1 87 ? -1.971 -10.405 10.290 1.00 93.44 87 GLU A CA 1
ATOM 675 C C . GLU A 1 87 ? -1.271 -10.191 8.945 1.00 93.44 87 GLU A C 1
ATOM 677 O O . GLU A 1 87 ? -0.143 -10.630 8.731 1.00 93.44 87 GLU A O 1
ATOM 682 N N . HIS A 1 88 ? -1.930 -9.476 8.034 1.00 95.25 88 HIS A N 1
ATOM 683 C CA . HIS A 1 88 ? -1.474 -9.225 6.676 1.00 95.25 88 HIS A CA 1
ATOM 684 C C . HIS A 1 88 ? -1.892 -7.831 6.192 1.00 95.25 88 HIS A C 1
ATOM 686 O O . HIS A 1 88 ? -2.652 -7.115 6.846 1.00 95.25 88 HIS A O 1
ATOM 692 N N . LEU A 1 89 ? -1.401 -7.444 5.012 1.00 95.75 89 LEU A N 1
ATOM 693 C CA . LEU A 1 89 ? -1.526 -6.090 4.451 1.00 95.75 89 LEU A CA 1
ATOM 694 C C . LEU A 1 89 ? -2.966 -5.544 4.374 1.00 95.75 89 LEU A C 1
ATOM 696 O O . LEU A 1 89 ? -3.176 -4.334 4.372 1.00 95.75 89 LEU A O 1
ATOM 700 N N . PHE A 1 90 ? -3.952 -6.437 4.303 1.00 95.62 90 PHE A N 1
ATOM 701 C CA . PHE A 1 90 ? -5.364 -6.109 4.100 1.00 95.62 90 PHE A CA 1
ATOM 702 C C . PHE A 1 90 ? -6.256 -6.437 5.300 1.00 95.62 90 PHE A C 1
ATOM 704 O O . PHE A 1 90 ? -7.468 -6.278 5.204 1.00 95.62 90 PHE A O 1
ATOM 711 N N . SER A 1 91 ? -5.690 -6.846 6.443 1.00 94.25 91 SER A N 1
ATOM 712 C CA . SER A 1 91 ? -6.480 -7.202 7.633 1.00 94.25 91 SER A CA 1
ATOM 713 C C . SER A 1 91 ? -7.367 -6.057 8.138 1.00 94.25 91 SER A C 1
ATOM 715 O O . SER A 1 91 ? -8.420 -6.309 8.716 1.00 94.25 91 SER A O 1
ATOM 717 N N . TRP A 1 92 ? -6.989 -4.803 7.873 1.00 94.44 92 TRP A N 1
ATOM 718 C CA . TRP A 1 92 ? -7.774 -3.619 8.231 1.00 94.44 92 TRP A CA 1
ATOM 719 C C . TRP A 1 92 ? -9.151 -3.565 7.559 1.00 94.44 92 TRP A C 1
ATOM 721 O O . TRP A 1 92 ? -10.061 -2.937 8.095 1.00 94.44 92 TRP A O 1
ATOM 731 N N . LEU A 1 93 ? -9.344 -4.256 6.429 1.00 93.62 93 LEU A N 1
ATOM 732 C CA . LEU A 1 93 ? -10.657 -4.360 5.796 1.00 93.62 93 LEU A CA 1
ATOM 733 C C . LEU A 1 93 ? -11.658 -5.120 6.673 1.00 93.62 93 LEU A C 1
ATOM 735 O O . LEU A 1 93 ? -12.847 -4.857 6.570 1.00 93.62 93 LEU A O 1
ATOM 739 N N . ALA A 1 94 ? -11.207 -6.013 7.556 1.00 91.44 94 ALA A N 1
ATOM 740 C CA . ALA A 1 94 ? -12.077 -6.767 8.460 1.00 91.44 94 ALA A CA 1
ATOM 741 C C . ALA A 1 94 ? -12.407 -6.013 9.765 1.00 91.44 94 ALA A C 1
ATOM 743 O O . ALA A 1 94 ? -13.001 -6.584 10.681 1.00 91.44 94 ALA A O 1
ATOM 744 N N . PHE A 1 95 ? -11.989 -4.752 9.907 1.00 93.06 95 PHE A N 1
ATOM 745 C CA . PHE A 1 95 ? -12.254 -3.983 11.119 1.00 93.06 95 PHE A CA 1
ATOM 746 C C . PHE A 1 95 ? -13.696 -3.483 11.168 1.00 93.06 95 PHE A C 1
ATOM 748 O O . PHE A 1 95 ? -14.214 -2.921 10.205 1.00 93.06 95 PHE A O 1
ATOM 755 N N . THR A 1 96 ? -14.320 -3.642 12.334 1.00 91.88 96 THR A N 1
ATOM 756 C CA . THR A 1 96 ? -15.617 -3.038 12.651 1.00 91.88 96 THR A CA 1
ATOM 757 C C . THR A 1 96 ? -15.415 -1.705 13.378 1.00 91.88 96 THR A C 1
ATOM 759 O O . THR A 1 96 ? -14.329 -1.462 13.930 1.00 91.88 96 THR A O 1
ATOM 762 N N . PRO A 1 97 ? -16.437 -0.831 13.422 1.00 92.75 97 PRO A N 1
ATOM 763 C CA . PRO A 1 97 ? -16.373 0.393 14.209 1.00 92.75 97 PRO A CA 1
ATOM 764 C C . PRO A 1 97 ? -16.029 0.126 15.677 1.00 92.75 97 PRO A C 1
ATOM 766 O O . PRO A 1 97 ? -15.220 0.849 16.246 1.00 92.75 97 PRO A O 1
ATOM 769 N N . GLU A 1 98 ? -16.597 -0.910 16.289 1.00 91.94 98 GLU A N 1
ATOM 770 C CA . GLU A 1 98 ? -16.402 -1.254 17.704 1.00 91.94 98 GLU A CA 1
ATOM 771 C C . GLU A 1 98 ? -14.950 -1.656 17.959 1.00 91.94 98 GLU A C 1
ATOM 773 O O . GLU A 1 98 ? -14.317 -1.177 18.901 1.00 91.94 98 GLU A O 1
ATOM 778 N N . ARG A 1 99 ? -14.383 -2.475 17.063 1.00 92.31 99 ARG A N 1
ATOM 779 C CA . ARG A 1 99 ? -12.980 -2.880 17.149 1.00 92.31 99 ARG A CA 1
ATOM 780 C C . ARG A 1 99 ? -12.053 -1.675 17.053 1.00 92.31 99 ARG A C 1
ATOM 782 O O . ARG A 1 99 ? -11.145 -1.559 17.867 1.00 92.31 99 ARG A O 1
ATOM 789 N N . LEU A 1 100 ? -12.295 -0.758 16.118 1.00 93.69 100 LEU A N 1
ATOM 790 C CA . LEU A 1 100 ? -11.489 0.460 15.992 1.00 93.69 100 LEU A CA 1
ATOM 791 C C . LEU A 1 100 ? -11.558 1.335 17.246 1.00 93.69 100 LEU A C 1
ATOM 793 O O . LEU A 1 100 ? -10.549 1.903 17.645 1.00 93.69 100 LEU A O 1
ATOM 797 N N . GLN A 1 101 ? -12.726 1.419 17.877 1.00 92.62 101 GLN A N 1
ATOM 798 C CA . GLN A 1 101 ? -12.940 2.220 19.085 1.00 92.62 101 GLN A CA 1
ATOM 799 C C . GLN A 1 101 ? -12.334 1.595 20.345 1.00 92.62 101 GLN A C 1
ATOM 801 O O . GLN A 1 101 ? -12.016 2.315 21.286 1.00 92.62 101 GLN A O 1
ATOM 806 N N . SER A 1 102 ? -12.133 0.275 20.365 1.00 92.31 102 SER A N 1
ATOM 807 C CA . SER A 1 102 ? -11.423 -0.399 21.459 1.00 92.31 102 SER A CA 1
ATOM 808 C C . SER A 1 102 ? -9.908 -0.154 21.463 1.00 92.31 102 SER A C 1
ATOM 810 O O . SER A 1 102 ? -9.242 -0.468 22.448 1.00 92.31 102 SER A O 1
ATOM 812 N N . ILE A 1 103 ? -9.347 0.398 20.380 1.00 93.62 103 ILE A N 1
ATOM 813 C CA . ILE A 1 103 ? -7.905 0.616 20.255 1.00 93.62 103 ILE A CA 1
ATOM 814 C C . ILE A 1 103 ? -7.514 1.915 20.977 1.00 93.62 103 ILE A C 1
ATOM 816 O O . ILE A 1 103 ? -8.024 2.988 20.632 1.00 93.62 103 ILE A O 1
ATOM 820 N N . PRO A 1 104 ? -6.569 1.867 21.938 1.00 90.88 104 PRO A N 1
ATOM 821 C CA . PRO A 1 104 ? -6.084 3.062 22.618 1.00 90.88 104 PRO A CA 1
ATOM 822 C C . PRO A 1 104 ? -5.588 4.129 21.632 1.00 90.88 104 PRO A C 1
ATOM 824 O O . PRO A 1 104 ? -4.827 3.844 20.710 1.00 90.88 104 PRO A O 1
ATOM 827 N N . GLY A 1 105 ? -6.017 5.378 21.830 1.00 88.12 105 GLY A N 1
ATOM 828 C CA . GLY A 1 105 ? -5.684 6.499 20.941 1.00 88.12 105 GLY A CA 1
ATOM 829 C C . GLY A 1 105 ? -6.667 6.726 19.782 1.00 88.12 105 GLY A C 1
ATOM 830 O O . GLY A 1 105 ? -6.515 7.702 19.039 1.00 88.12 105 GLY A O 1
ATOM 831 N N . ILE A 1 106 ? -7.705 5.891 19.645 1.00 92.38 106 ILE A N 1
ATOM 832 C CA . ILE A 1 106 ? -8.801 6.084 18.688 1.00 92.38 106 ILE A CA 1
ATOM 833 C C . ILE A 1 106 ? -10.094 6.396 19.453 1.00 92.38 106 ILE A C 1
ATOM 835 O O . ILE A 1 106 ? -10.653 5.549 20.136 1.00 92.38 106 ILE A O 1
ATOM 839 N N . SER A 1 107 ? -10.590 7.632 19.336 1.00 92.88 107 SER A N 1
ATOM 840 C CA . SER A 1 107 ? -11.887 8.015 19.910 1.00 92.88 107 SER A CA 1
ATOM 841 C C . SER A 1 107 ? -13.060 7.430 19.117 1.00 92.88 107 SER A C 1
ATOM 843 O O . SER A 1 107 ? -12.907 7.098 17.941 1.00 92.88 107 SER A O 1
ATOM 845 N N . ALA A 1 108 ? -14.256 7.402 19.718 1.00 92.75 108 ALA A N 1
ATOM 846 C CA . ALA A 1 108 ? -15.498 6.964 19.070 1.00 92.75 108 ALA A CA 1
ATOM 847 C C . ALA A 1 108 ? -15.704 7.593 17.677 1.00 92.75 108 ALA A C 1
ATOM 849 O O . ALA A 1 108 ? -15.811 6.899 16.665 1.00 92.75 108 ALA A O 1
ATOM 850 N N . GLN A 1 109 ? -15.652 8.927 17.615 1.00 93.50 109 GLN A N 1
ATOM 851 C CA . GLN A 1 109 ? -15.821 9.685 16.374 1.00 93.50 109 GLN A CA 1
ATOM 852 C C . GLN A 1 109 ? -14.711 9.392 15.352 1.00 93.50 109 GLN A C 1
ATOM 854 O O . GLN A 1 109 ? -14.982 9.262 14.156 1.00 93.50 109 GLN A O 1
ATOM 859 N N . ARG A 1 110 ? -13.453 9.270 15.802 1.00 93.12 110 ARG A N 1
ATOM 860 C CA . ARG A 1 110 ? -12.326 8.953 14.913 1.00 93.12 110 ARG A CA 1
ATOM 861 C C . ARG A 1 110 ? -12.443 7.537 14.349 1.00 93.12 110 ARG A C 1
ATOM 863 O O . ARG A 1 110 ? -12.181 7.354 13.163 1.00 93.12 110 ARG A O 1
ATOM 870 N N . GLY A 1 111 ? -12.859 6.571 15.167 1.00 93.94 111 GLY A N 1
ATOM 871 C CA . GLY A 1 111 ? -13.081 5.184 14.764 1.00 93.94 111 GLY A CA 1
ATOM 872 C C . GLY A 1 111 ? -14.160 5.063 13.689 1.00 93.94 111 GLY A C 1
ATOM 873 O O . GLY A 1 111 ? -13.918 4.441 12.659 1.00 93.94 111 GLY A O 1
ATOM 874 N N . GLN A 1 112 ? -15.300 5.741 13.865 1.00 95.00 112 GLN A N 1
ATOM 875 C CA . GLN A 1 112 ? -16.362 5.778 12.850 1.00 95.00 112 GLN A CA 1
ATOM 876 C C . GLN A 1 112 ? -15.897 6.416 11.536 1.00 95.00 112 GLN A C 1
ATOM 878 O O . GLN A 1 112 ? -16.113 5.853 10.462 1.00 95.00 112 GLN A O 1
ATOM 883 N N . ARG A 1 113 ? -15.212 7.569 11.602 1.00 94.94 113 ARG A N 1
ATOM 884 C CA . ARG A 1 113 ? -14.681 8.236 10.402 1.00 94.94 113 ARG A CA 1
ATOM 885 C C . ARG A 1 113 ? -13.693 7.341 9.655 1.00 94.94 113 ARG A C 1
ATOM 887 O O . ARG A 1 113 ? -13.744 7.272 8.432 1.00 94.94 113 ARG A O 1
ATOM 894 N N . LEU A 1 114 ? -12.805 6.666 10.381 1.00 95.38 114 LEU A N 1
ATOM 895 C CA . LEU A 1 114 ? -11.824 5.763 9.792 1.00 95.38 114 LEU A CA 1
ATOM 896 C C . LEU A 1 114 ? -12.491 4.553 9.133 1.00 95.38 114 LEU A C 1
ATOM 898 O O . LEU A 1 114 ? -12.148 4.206 8.007 1.00 95.38 114 LEU A O 1
ATOM 902 N N . TRP A 1 115 ? -13.472 3.951 9.802 1.00 95.50 115 TRP A N 1
ATOM 903 C CA . TRP A 1 115 ? -14.249 2.852 9.236 1.00 95.50 115 TRP A CA 1
ATOM 904 C C . TRP A 1 115 ? -14.938 3.257 7.927 1.00 95.50 115 TRP A C 1
ATOM 906 O O . TRP A 1 115 ? -14.859 2.540 6.933 1.00 95.50 115 TRP A O 1
ATOM 916 N N . HIS A 1 116 ? -15.533 4.453 7.884 1.00 95.44 116 HIS A N 1
ATOM 917 C CA . HIS A 1 116 ? -16.120 4.983 6.656 1.00 95.44 116 HIS A CA 1
ATOM 918 C C . HIS A 1 116 ? -15.080 5.139 5.533 1.00 95.44 116 HIS A C 1
ATOM 920 O O . HIS A 1 116 ? -15.339 4.743 4.400 1.00 95.44 116 HIS A O 1
ATOM 926 N N . GLN A 1 117 ? -13.877 5.635 5.842 1.00 95.94 117 GLN A N 1
ATOM 927 C CA . GLN A 1 117 ? -12.780 5.720 4.868 1.00 95.94 117 GLN A CA 1
ATOM 928 C C . GLN A 1 117 ? -12.335 4.342 4.358 1.00 95.94 117 GLN A C 1
ATOM 930 O O . GLN A 1 117 ? -12.043 4.190 3.174 1.00 95.94 117 GLN A O 1
ATOM 935 N N . PHE A 1 118 ? -12.329 3.317 5.214 1.00 95.00 118 PHE A N 1
ATOM 936 C CA . PHE A 1 118 ? -12.049 1.946 4.787 1.00 95.00 118 PHE A CA 1
ATOM 937 C C . PHE A 1 118 ? -13.123 1.395 3.849 1.00 95.00 118 PHE A C 1
ATOM 939 O O . PHE A 1 118 ? -12.779 0.706 2.890 1.00 95.00 118 PHE A O 1
ATOM 946 N N . ASN A 1 119 ? -14.395 1.736 4.061 1.00 93.56 119 ASN A N 1
ATOM 947 C CA . ASN A 1 119 ? -15.465 1.357 3.138 1.00 93.56 119 ASN A CA 1
ATOM 948 C C . ASN A 1 119 ? -15.336 2.068 1.789 1.00 93.56 119 ASN A C 1
ATOM 950 O O . ASN A 1 119 ? -15.384 1.407 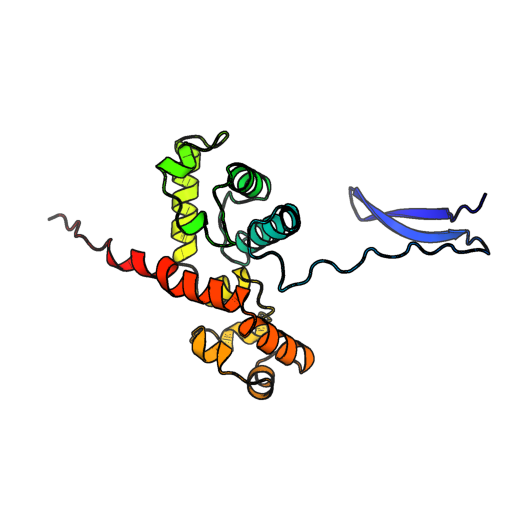0.758 1.00 93.56 119 ASN A O 1
ATOM 954 N N . LEU A 1 120 ? -15.048 3.373 1.778 1.00 93.88 120 LEU A N 1
ATOM 955 C CA . LEU A 1 120 ? -14.770 4.102 0.533 1.00 93.88 120 LEU A CA 1
ATOM 956 C C . LEU A 1 120 ? -13.567 3.519 -0.226 1.00 93.88 120 LEU A C 1
ATOM 958 O O . LEU A 1 120 ? -13.541 3.507 -1.456 1.00 93.88 120 LEU A O 1
ATOM 962 N N . ALA A 1 121 ? -12.565 2.996 0.489 1.00 94.81 121 ALA A N 1
ATOM 963 C CA . ALA A 1 121 ? -11.430 2.326 -0.135 1.00 94.81 121 ALA A CA 1
ATOM 964 C C . ALA A 1 121 ? -11.849 1.061 -0.912 1.00 94.81 121 ALA A C 1
ATOM 966 O O . ALA A 1 121 ? -11.260 0.772 -1.954 1.00 94.81 121 ALA A O 1
ATOM 967 N N . ARG A 1 122 ? -12.875 0.326 -0.452 1.00 92.75 122 ARG A N 1
ATOM 968 C CA . ARG A 1 122 ? -13.414 -0.879 -1.125 1.00 92.75 122 ARG A CA 1
ATOM 969 C C . ARG A 1 122 ? -13.985 -0.576 -2.505 1.00 92.75 122 ARG A C 1
ATOM 971 O O . ARG A 1 122 ? -13.845 -1.389 -3.410 1.00 92.75 122 ARG A O 1
ATOM 978 N N . GLU A 1 123 ? -14.530 0.620 -2.689 1.00 91.25 123 GLU A N 1
ATOM 979 C CA . GLU A 1 123 ? -15.097 1.083 -3.961 1.00 91.25 123 GLU A CA 1
ATOM 980 C C . GLU A 1 123 ? -14.025 1.507 -4.982 1.00 91.25 123 GLU A C 1
ATOM 982 O O . GLU A 1 123 ? -14.334 1.862 -6.123 1.00 91.25 123 GLU A O 1
ATOM 987 N N . ARG A 1 124 ? -12.737 1.493 -4.608 1.00 92.44 124 ARG A N 1
ATOM 988 C CA . ARG A 1 124 ? -11.662 1.884 -5.523 1.00 92.44 124 ARG A CA 1
ATOM 989 C C . ARG A 1 124 ? -11.509 0.863 -6.663 1.00 92.44 124 ARG A C 1
ATOM 991 O O . ARG A 1 124 ? -11.558 -0.343 -6.420 1.00 92.44 124 ARG A O 1
ATOM 998 N N . PRO A 1 125 ? -11.227 1.327 -7.898 1.00 91.25 125 PRO A N 1
ATOM 999 C CA . PRO A 1 125 ? -10.993 0.454 -9.045 1.00 91.25 125 PRO A CA 1
ATOM 1000 C C . PRO A 1 125 ? -9.937 -0.625 -8.792 1.00 91.25 125 PRO A C 1
ATOM 1002 O O . PRO A 1 125 ? -8.919 -0.365 -8.148 1.00 91.25 125 PRO A O 1
ATOM 1005 N N . PHE A 1 126 ? -10.124 -1.796 -9.403 1.00 90.50 126 PHE A N 1
ATOM 1006 C CA . PHE A 1 126 ? -9.230 -2.953 -9.293 1.00 90.50 126 PHE A CA 1
ATOM 1007 C C . PHE A 1 126 ? -7.740 -2.605 -9.462 1.00 90.50 126 PHE A C 1
ATOM 1009 O O . PHE A 1 126 ? -6.911 -3.010 -8.652 1.00 90.50 126 PHE A O 1
ATOM 1016 N N . LEU A 1 127 ? -7.383 -1.769 -10.443 1.00 91.12 127 LEU A N 1
ATOM 1017 C CA . LEU A 1 127 ? -5.988 -1.364 -10.660 1.00 91.12 127 LEU A CA 1
ATOM 1018 C C . LEU A 1 127 ? -5.346 -0.667 -9.451 1.00 91.12 127 LEU A C 1
ATOM 1020 O O . LEU A 1 127 ? -4.151 -0.845 -9.216 1.00 91.12 127 LEU A O 1
ATOM 1024 N N . ARG A 1 128 ? -6.113 0.075 -8.644 1.00 93.81 128 ARG A N 1
ATOM 1025 C CA . ARG A 1 128 ? -5.592 0.686 -7.411 1.00 93.81 128 ARG A CA 1
ATOM 1026 C C . ARG A 1 128 ? -5.281 -0.364 -6.348 1.00 93.81 128 ARG A C 1
ATOM 1028 O O . ARG A 1 128 ? -4.292 -0.221 -5.637 1.00 93.81 128 ARG A O 1
ATOM 1035 N N . TRP A 1 129 ? -6.046 -1.451 -6.293 1.00 94.06 129 TRP A N 1
ATOM 1036 C CA . TRP A 1 129 ? -5.737 -2.604 -5.443 1.00 94.06 129 TRP A CA 1
ATOM 1037 C C . TRP A 1 129 ? -4.464 -3.323 -5.891 1.00 94.06 129 TRP A C 1
ATOM 1039 O O . TRP A 1 129 ? -3.632 -3.689 -5.063 1.00 94.06 129 TRP A O 1
ATOM 1049 N N . ILE A 1 130 ? -4.236 -3.427 -7.199 1.00 92.56 130 ILE A N 1
ATOM 1050 C CA . ILE A 1 130 ? -2.985 -3.965 -7.751 1.00 92.56 130 ILE A CA 1
ATOM 1051 C C . ILE A 1 130 ? -1.781 -3.095 -7.369 1.00 92.56 130 ILE A C 1
ATOM 1053 O O . ILE A 1 130 ? -0.739 -3.606 -6.949 1.00 92.56 130 ILE A O 1
ATOM 1057 N N . GLN A 1 131 ? -1.941 -1.771 -7.410 1.00 93.62 131 GLN A N 1
ATOM 1058 C CA . GLN A 1 131 ? -0.935 -0.840 -6.897 1.00 93.62 131 GLN A CA 1
ATOM 1059 C C . GLN A 1 131 ? -0.737 -0.960 -5.375 1.00 93.62 131 GLN A C 1
ATOM 1061 O O . GLN A 1 131 ? 0.395 -0.835 -4.908 1.00 93.62 131 GLN A O 1
ATOM 1066 N N . ALA A 1 132 ? -1.800 -1.223 -4.606 1.00 95.50 132 ALA A N 1
ATOM 1067 C CA . ALA A 1 132 ? -1.747 -1.391 -3.151 1.00 95.50 132 ALA A CA 1
ATOM 1068 C C . ALA A 1 132 ? -0.922 -2.613 -2.726 1.00 95.50 132 ALA A C 1
ATOM 1070 O O . ALA A 1 132 ? -0.158 -2.532 -1.767 1.00 95.50 132 ALA A O 1
ATOM 1071 N N . ILE A 1 133 ? -0.996 -3.714 -3.482 1.00 93.56 133 ILE A N 1
ATOM 1072 C CA . ILE A 1 133 ? -0.120 -4.888 -3.298 1.00 93.56 133 ILE A CA 1
ATOM 1073 C C . ILE A 1 133 ? 1.355 -4.539 -3.623 1.00 93.56 133 ILE A C 1
ATOM 1075 O O . ILE A 1 133 ? 2.292 -5.185 -3.143 1.00 93.56 133 ILE A O 1
ATOM 1079 N N . GLY A 1 134 ? 1.589 -3.484 -4.406 1.00 92.75 134 GLY A N 1
ATOM 1080 C CA . GLY A 1 134 ? 2.919 -3.014 -4.800 1.00 92.75 134 GLY A CA 1
ATOM 1081 C C . GLY A 1 134 ? 3.382 -3.529 -6.162 1.00 92.75 134 GLY A C 1
ATOM 1082 O O . GLY A 1 134 ? 4.573 -3.447 -6.461 1.00 92.75 134 GLY A O 1
ATOM 1083 N N . VAL A 1 135 ? 2.470 -4.055 -6.990 1.00 93.19 135 VAL A N 1
ATOM 1084 C CA . VAL A 1 135 ? 2.810 -4.528 -8.339 1.00 93.19 135 VAL A CA 1
ATOM 1085 C C . VAL A 1 135 ? 3.300 -3.334 -9.179 1.00 93.19 135 VAL A C 1
ATOM 1087 O O . VAL A 1 135 ? 2.588 -2.330 -9.286 1.00 93.19 135 VAL A O 1
ATOM 1090 N N . PRO A 1 136 ? 4.496 -3.402 -9.798 1.00 89.94 136 PRO A N 1
ATOM 1091 C CA . PRO A 1 136 ? 5.137 -2.252 -10.441 1.00 89.94 136 PRO A CA 1
ATOM 1092 C C . PRO A 1 136 ? 4.592 -1.983 -11.856 1.00 89.94 136 PRO A C 1
ATOM 1094 O O . PRO A 1 136 ? 5.328 -2.023 -12.846 1.00 89.94 136 PRO A O 1
ATOM 1097 N N . ILE A 1 137 ? 3.292 -1.701 -11.965 1.00 92.06 137 ILE A N 1
ATOM 1098 C CA . ILE A 1 137 ? 2.642 -1.357 -13.235 1.00 92.06 137 ILE A CA 1
ATOM 1099 C C . ILE A 1 137 ? 2.859 0.136 -13.528 1.00 92.06 137 ILE A C 1
ATOM 1101 O O . ILE A 1 137 ? 2.532 0.984 -12.692 1.00 92.06 137 ILE A O 1
ATOM 1105 N N . PRO A 1 138 ? 3.398 0.507 -14.703 1.00 92.19 138 PRO A N 1
ATOM 1106 C CA . PRO A 1 138 ? 3.563 1.906 -15.060 1.00 92.19 138 PRO A CA 1
ATOM 1107 C C . PRO A 1 138 ? 2.204 2.525 -15.398 1.00 92.19 138 PRO A C 1
ATOM 1109 O O . PRO A 1 138 ? 1.380 1.900 -16.063 1.00 92.19 138 PRO A O 1
ATOM 1112 N N . LYS A 1 139 ? 1.994 3.790 -15.014 1.00 90.44 139 LYS A N 1
ATOM 1113 C CA . LYS A 1 139 ? 0.735 4.514 -15.281 1.00 90.44 139 LYS A CA 1
ATOM 1114 C C . LYS A 1 139 ? 0.347 4.523 -16.762 1.00 90.44 139 LYS A C 1
ATOM 1116 O O . LYS A 1 139 ? -0.834 4.481 -17.082 1.00 90.44 139 LYS A O 1
ATOM 1121 N N . THR A 1 140 ? 1.332 4.533 -17.659 1.00 93.00 140 THR A N 1
ATOM 1122 C CA . THR A 1 140 ? 1.120 4.461 -19.111 1.00 93.00 140 THR A CA 1
ATOM 1123 C C . THR A 1 140 ? 0.374 3.197 -19.531 1.00 93.00 140 THR A C 1
ATOM 1125 O O . THR A 1 140 ? -0.427 3.256 -20.456 1.00 93.00 140 THR A O 1
ATOM 1128 N N . ALA A 1 141 ? 0.582 2.074 -18.836 1.00 93.44 141 ALA A N 1
ATOM 1129 C CA . ALA A 1 141 ? -0.063 0.799 -19.138 1.00 93.44 141 ALA A CA 1
ATOM 1130 C C . ALA A 1 141 ? -1.492 0.685 -18.583 1.00 93.44 141 ALA A C 1
ATOM 1132 O O . ALA A 1 141 ? -2.204 -0.231 -18.974 1.00 93.44 141 ALA A O 1
ATOM 1133 N N . PHE A 1 142 ? -1.946 1.594 -17.710 1.00 91.44 142 PHE A N 1
ATOM 1134 C CA . PHE A 1 142 ? -3.223 1.433 -16.994 1.00 91.44 142 PHE A CA 1
ATOM 1135 C C . PHE A 1 142 ? -4.430 1.386 -17.930 1.00 91.44 142 PHE A C 1
ATOM 1137 O O . PHE A 1 142 ? -5.351 0.610 -17.697 1.00 91.44 142 PHE A O 1
ATOM 1144 N N . ALA A 1 143 ? -4.416 2.175 -19.007 1.00 89.81 143 ALA A N 1
ATOM 1145 C CA . ALA A 1 143 ? -5.507 2.188 -19.978 1.00 89.81 143 ALA A CA 1
ATOM 1146 C C . ALA A 1 143 ? -5.728 0.806 -20.620 1.00 89.81 143 ALA A C 1
ATOM 1148 O O . ALA A 1 143 ? -6.869 0.394 -20.794 1.00 89.81 143 ALA A O 1
ATOM 1149 N N . GLY A 1 144 ? -4.649 0.066 -20.899 1.00 89.56 144 GLY A N 1
ATOM 1150 C CA . GLY A 1 144 ? -4.713 -1.282 -21.474 1.00 89.56 144 GLY A CA 1
ATOM 1151 C C . GLY A 1 144 ? -5.064 -2.389 -20.475 1.00 89.56 144 GLY A C 1
ATOM 1152 O O . GLY A 1 144 ? -5.143 -3.544 -20.873 1.00 89.56 144 GLY A O 1
ATOM 1153 N N . LEU A 1 145 ? -5.243 -2.047 -19.195 1.00 91.06 145 LEU A N 1
ATOM 1154 C CA . LEU A 1 145 ? -5.455 -2.989 -18.090 1.00 91.06 145 LEU A CA 1
ATOM 1155 C C . LEU A 1 145 ? -6.776 -2.751 -17.346 1.00 91.06 145 LEU A C 1
ATOM 1157 O O . LEU A 1 145 ? -7.050 -3.406 -16.346 1.00 91.06 145 LEU A O 1
ATOM 1161 N N . LYS A 1 146 ? -7.573 -1.768 -17.776 1.00 86.06 146 LYS A N 1
ATOM 1162 C CA . LYS A 1 146 ? -8.756 -1.304 -17.038 1.00 86.06 146 LYS A CA 1
ATOM 1163 C C . LYS A 1 146 ? -9.814 -2.399 -16.848 1.00 86.06 146 LYS A C 1
ATOM 1165 O O . LYS A 1 146 ? -10.431 -2.451 -15.792 1.00 86.06 146 LYS A O 1
ATOM 1170 N N . GLU A 1 147 ? -9.968 -3.258 -17.852 1.00 84.94 147 GLU A N 1
ATOM 1171 C CA . GLU A 1 147 ? -10.946 -4.357 -17.898 1.00 84.94 147 GLU A CA 1
ATOM 1172 C C . GLU A 1 147 ? -10.326 -5.721 -17.539 1.00 84.94 147 GLU A C 1
ATOM 1174 O O . GLU A 1 147 ? -10.920 -6.779 -17.773 1.00 84.94 147 GLU A O 1
ATOM 1179 N N . ASP A 1 148 ? -9.092 -5.721 -17.032 1.00 87.00 148 ASP A N 1
ATOM 1180 C CA . ASP A 1 148 ? -8.459 -6.946 -16.568 1.00 87.00 148 ASP A CA 1
ATOM 1181 C C . ASP A 1 148 ? -8.925 -7.312 -15.167 1.00 87.00 148 ASP A C 1
ATOM 1183 O O . ASP A 1 148 ? -9.115 -6.456 -14.304 1.00 87.00 148 ASP A O 1
ATOM 1187 N N . ASP A 1 149 ? -8.985 -8.615 -14.926 1.00 86.94 149 ASP A N 1
ATOM 1188 C CA . ASP A 1 149 ? -9.051 -9.192 -13.596 1.00 86.94 149 ASP A CA 1
ATOM 1189 C C . ASP A 1 149 ? -7.687 -9.783 -13.195 1.00 86.94 149 ASP A C 1
ATOM 1191 O O . ASP A 1 149 ? -6.714 -9.795 -13.961 1.00 86.94 149 ASP A O 1
ATOM 1195 N N . TRP A 1 150 ? -7.608 -10.287 -11.963 1.00 88.38 150 TRP A N 1
ATOM 1196 C CA . TRP A 1 150 ? -6.385 -10.897 -11.440 1.00 88.38 150 TRP A CA 1
ATOM 1197 C C . TRP A 1 150 ? -5.907 -12.076 -12.294 1.00 88.38 150 TRP A C 1
ATOM 1199 O O . TRP A 1 150 ? -4.712 -12.204 -12.562 1.00 88.38 150 TRP A O 1
ATOM 1209 N N . ARG A 1 151 ? -6.840 -12.914 -12.757 1.00 88.38 151 ARG A N 1
ATOM 1210 C CA . ARG A 1 151 ? -6.534 -14.124 -13.522 1.00 88.38 151 ARG A CA 1
ATOM 1211 C C . ARG A 1 151 ? -5.911 -13.783 -14.873 1.00 88.38 151 ARG A C 1
ATOM 1213 O O . ARG A 1 151 ? -4.844 -14.294 -15.188 1.00 88.38 151 ARG A O 1
ATOM 1220 N N . ARG A 1 152 ? -6.507 -12.857 -15.628 1.00 90.38 152 ARG A N 1
ATOM 1221 C CA . ARG A 1 152 ? -5.972 -12.383 -16.913 1.00 90.38 152 ARG A CA 1
ATOM 1222 C C . ARG A 1 152 ? -4.591 -11.762 -16.766 1.00 90.38 152 ARG A C 1
ATOM 1224 O O . ARG A 1 152 ? -3.754 -11.948 -17.644 1.00 90.38 152 ARG A O 1
ATOM 1231 N N . MET A 1 153 ? -4.336 -11.030 -15.681 1.00 91.25 153 MET A N 1
ATOM 1232 C CA . MET A 1 153 ? -2.996 -10.504 -15.414 1.00 91.25 153 MET A CA 1
ATOM 1233 C C . MET A 1 153 ? -1.991 -11.628 -15.159 1.00 91.25 153 MET A C 1
ATOM 1235 O O . MET A 1 153 ? -0.882 -11.578 -15.690 1.00 91.25 153 MET A O 1
ATOM 1239 N N . GLN A 1 154 ? -2.369 -12.633 -14.370 1.00 91.06 154 GLN A N 1
ATOM 1240 C CA . GLN A 1 154 ? -1.505 -13.763 -14.039 1.00 91.06 154 GLN A CA 1
ATOM 1241 C C . GLN A 1 154 ? -1.206 -14.651 -15.256 1.00 91.06 154 GLN A C 1
ATOM 1243 O O . GLN A 1 154 ? -0.062 -15.056 -15.438 1.00 91.06 154 GLN A O 1
ATOM 1248 N N . ASP A 1 155 ? -2.196 -14.875 -16.122 1.00 92.25 155 ASP A N 1
ATOM 1249 C CA . ASP A 1 155 ? -2.070 -15.699 -17.331 1.00 92.25 155 ASP A CA 1
ATOM 1250 C C . ASP A 1 155 ? -1.171 -15.055 -18.407 1.00 92.25 155 ASP A C 1
ATOM 1252 O O . ASP A 1 155 ? -0.772 -15.716 -19.370 1.00 92.25 155 ASP A O 1
ATOM 1256 N N . ARG A 1 156 ? -0.824 -13.766 -18.267 1.00 94.31 156 ARG A N 1
ATOM 1257 C CA . ARG A 1 156 ? 0.062 -13.094 -19.219 1.00 94.31 156 ARG A CA 1
ATOM 1258 C C . ARG A 1 156 ? 1.510 -13.529 -19.078 1.00 94.31 156 ARG A C 1
ATOM 1260 O O . ARG A 1 156 ? 2.135 -13.366 -18.029 1.00 94.31 156 ARG A O 1
ATOM 1267 N N . ASN A 1 157 ? 2.090 -13.919 -20.205 1.00 93.88 157 ASN A N 1
ATOM 1268 C CA . ASN A 1 157 ? 3.525 -14.121 -20.330 1.00 93.88 157 ASN A CA 1
ATOM 1269 C C . ASN A 1 157 ? 4.284 -12.794 -20.540 1.00 93.88 157 ASN A C 1
ATOM 1271 O O . ASN A 1 157 ? 3.702 -11.722 -20.740 1.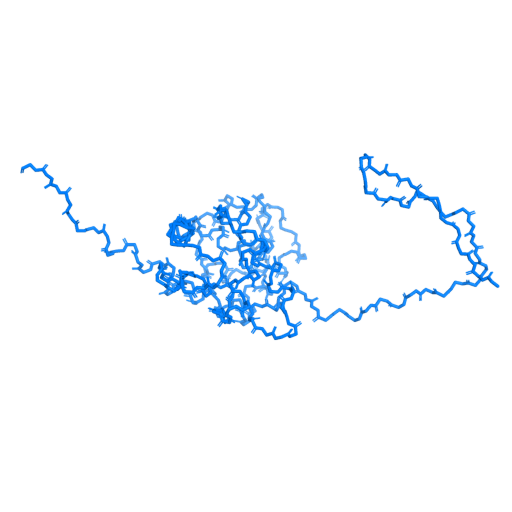00 93.88 157 ASN A O 1
ATOM 1275 N N . GLU A 1 158 ? 5.616 -12.857 -20.507 1.00 95.50 158 GLU A N 1
ATOM 1276 C CA . GLU A 1 158 ? 6.472 -11.675 -20.656 1.00 95.50 158 GLU A CA 1
ATOM 1277 C C . GLU A 1 158 ? 6.258 -10.930 -21.982 1.00 95.50 158 GLU A C 1
ATOM 1279 O O . GLU A 1 158 ? 6.296 -9.699 -22.010 1.00 95.50 158 GLU A O 1
ATOM 1284 N N . GLU A 1 159 ? 6.017 -11.641 -23.086 1.00 95.62 159 GLU A N 1
ATOM 1285 C CA . GLU A 1 159 ? 5.807 -11.022 -24.398 1.00 95.62 159 GLU A CA 1
ATOM 1286 C C . GLU A 1 159 ? 4.519 -10.206 -24.442 1.00 95.62 159 GLU A C 1
ATOM 1288 O O . GLU A 1 159 ? 4.509 -9.088 -24.958 1.00 95.62 159 GLU A O 1
ATOM 1293 N N . GLN A 1 160 ? 3.440 -10.733 -23.864 1.00 95.12 160 GLN A N 1
ATOM 1294 C CA . GLN A 1 160 ? 2.167 -10.030 -23.749 1.00 95.12 160 GLN A CA 1
ATOM 1295 C C . GLN A 1 160 ? 2.305 -8.796 -22.855 1.00 95.12 160 GLN A C 1
ATOM 1297 O O . GLN A 1 160 ? 1.804 -7.731 -23.214 1.00 95.12 160 GLN A O 1
ATOM 1302 N N . TRP A 1 161 ? 3.049 -8.896 -21.748 1.00 96.00 161 TRP A N 1
ATOM 1303 C CA . TRP A 1 161 ? 3.360 -7.742 -20.901 1.00 96.00 161 TRP A CA 1
ATOM 1304 C C . TRP A 1 161 ? 4.135 -6.656 -21.653 1.00 96.00 161 TRP A C 1
ATOM 1306 O O . TRP A 1 161 ? 3.825 -5.476 -21.507 1.00 96.00 161 TRP A O 1
ATOM 1316 N N . ARG A 1 162 ? 5.094 -7.029 -22.508 1.00 96.56 162 ARG A N 1
ATOM 1317 C CA . ARG A 1 162 ? 5.889 -6.082 -23.312 1.00 96.56 162 ARG A CA 1
ATOM 1318 C C . ARG A 1 162 ? 5.090 -5.321 -24.372 1.00 96.56 162 ARG A C 1
ATOM 1320 O O . ARG A 1 162 ? 5.569 -4.297 -24.850 1.00 96.56 162 ARG A O 1
ATOM 1327 N N . ARG A 1 163 ? 3.900 -5.796 -24.755 1.00 94.94 163 ARG A N 1
ATOM 1328 C CA . ARG A 1 163 ? 3.021 -5.080 -25.703 1.00 94.94 163 ARG A CA 1
ATOM 1329 C C . ARG A 1 163 ? 2.391 -3.833 -25.085 1.00 94.94 163 ARG A C 1
ATOM 1331 O O . ARG A 1 163 ? 1.908 -2.974 -25.815 1.00 94.94 163 ARG A O 1
ATOM 1338 N N . LEU A 1 164 ? 2.390 -3.725 -23.757 1.00 95.00 164 LEU A N 1
ATOM 1339 C CA . LEU A 1 164 ? 1.820 -2.582 -23.062 1.00 95.00 164 LEU A CA 1
ATOM 1340 C C . LEU A 1 164 ? 2.815 -1.411 -22.990 1.00 95.00 164 LEU A C 1
ATOM 1342 O O . LEU A 1 164 ? 4.019 -1.604 -22.786 1.00 95.00 164 LEU A O 1
ATOM 1346 N N . PRO A 1 165 ? 2.321 -0.167 -23.101 1.00 94.50 165 PRO A N 1
ATOM 1347 C CA . PRO A 1 165 ? 3.169 1.015 -23.141 1.00 94.50 165 PRO A CA 1
ATOM 1348 C C . PRO A 1 165 ? 3.940 1.207 -21.830 1.00 94.50 165 PRO A C 1
ATOM 1350 O O . PRO A 1 165 ? 3.378 1.227 -20.731 1.00 94.50 165 PRO A O 1
ATOM 1353 N N . GLY A 1 166 ? 5.253 1.403 -21.955 1.00 92.62 166 GLY A N 1
ATOM 1354 C CA . GLY A 1 166 ? 6.155 1.590 -20.820 1.00 92.62 166 GLY A CA 1
ATOM 1355 C C . GLY A 1 166 ? 6.598 0.291 -20.141 1.00 92.62 166 GLY A C 1
ATOM 1356 O O . GLY A 1 166 ? 7.199 0.360 -19.070 1.00 92.62 166 GLY A O 1
ATOM 1357 N N . ILE A 1 167 ? 6.347 -0.887 -20.722 1.00 96.12 167 ILE A N 1
ATOM 1358 C CA . ILE A 1 167 ? 6.808 -2.171 -20.176 1.00 96.12 167 ILE A CA 1
ATOM 1359 C C . ILE A 1 167 ? 7.923 -2.752 -21.055 1.00 96.12 167 ILE A C 1
ATOM 1361 O O . ILE A 1 167 ? 7.689 -3.310 -22.120 1.00 96.12 167 ILE A O 1
ATOM 1365 N N . GLY A 1 168 ? 9.168 -2.620 -20.590 1.00 95.25 168 GLY A N 1
ATOM 1366 C CA . GLY A 1 168 ? 10.333 -3.274 -21.197 1.00 95.25 168 GLY A CA 1
ATOM 1367 C C . GLY A 1 168 ? 10.542 -4.702 -20.682 1.00 95.25 168 GLY A C 1
ATOM 1368 O O . GLY A 1 168 ? 9.866 -5.138 -19.752 1.00 95.25 168 GLY A O 1
ATOM 1369 N N . ALA A 1 169 ? 11.527 -5.412 -21.240 1.00 95.81 169 ALA A N 1
ATOM 1370 C CA . ALA A 1 169 ? 11.813 -6.812 -20.896 1.00 95.81 169 ALA A CA 1
ATOM 1371 C C . ALA A 1 169 ? 12.041 -7.040 -19.390 1.00 95.81 169 ALA A C 1
ATOM 1373 O O . ALA A 1 169 ? 11.485 -7.968 -18.813 1.00 95.81 169 ALA A O 1
ATOM 1374 N N . GLU A 1 170 ? 12.799 -6.161 -18.729 1.00 94.94 170 GLU A N 1
ATOM 1375 C CA . GLU A 1 170 ? 13.053 -6.289 -17.290 1.00 94.94 170 GLU A CA 1
ATOM 1376 C C . GLU A 1 170 ? 11.782 -6.105 -16.455 1.00 94.94 170 GLU A C 1
ATOM 1378 O O . GLU A 1 170 ? 11.513 -6.876 -15.538 1.00 94.94 170 GLU A O 1
ATOM 1383 N N . ARG A 1 171 ? 10.950 -5.119 -16.803 1.00 95.25 171 ARG A N 1
ATOM 1384 C CA . ARG A 1 171 ? 9.687 -4.883 -16.100 1.00 95.25 171 ARG A CA 1
ATOM 1385 C C . ARG A 1 171 ? 8.695 -6.020 -16.342 1.00 95.25 171 ARG A C 1
ATOM 1387 O O . ARG A 1 171 ? 8.003 -6.404 -15.409 1.00 95.25 171 ARG A O 1
ATOM 1394 N N . ALA A 1 172 ? 8.661 -6.589 -17.546 1.00 96.44 172 ALA A N 1
ATOM 1395 C CA . ALA A 1 172 ? 7.840 -7.756 -17.856 1.00 96.44 172 ALA A CA 1
ATOM 1396 C C . ALA A 1 172 ? 8.223 -8.968 -16.989 1.00 96.44 172 ALA A C 1
ATOM 1398 O O . ALA A 1 172 ? 7.352 -9.530 -16.327 1.00 96.44 172 ALA A O 1
ATOM 1399 N N . ARG A 1 173 ? 9.521 -9.295 -16.886 1.00 95.62 173 ARG A N 1
ATOM 1400 C CA . ARG A 1 173 ? 10.021 -10.328 -15.957 1.00 95.62 173 ARG A CA 1
ATOM 1401 C C . ARG A 1 173 ? 9.613 -10.060 -14.515 1.00 95.62 173 ARG A C 1
ATOM 1403 O O . ARG A 1 173 ? 9.149 -10.957 -13.814 1.00 95.62 173 ARG A O 1
ATOM 1410 N N . GLN A 1 174 ? 9.782 -8.817 -14.063 1.00 94.56 174 GLN A N 1
ATOM 1411 C CA . GLN A 1 174 ? 9.409 -8.426 -12.707 1.00 94.56 174 GLN A CA 1
ATOM 1412 C C . GLN A 1 174 ? 7.912 -8.600 -12.458 1.00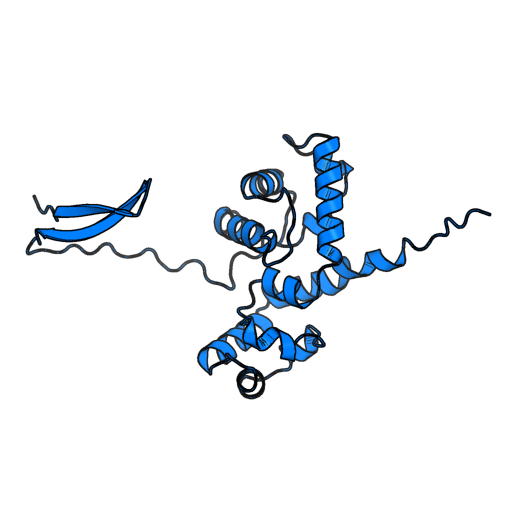 94.56 174 GLN A C 1
ATOM 1414 O O . GLN A 1 174 ? 7.561 -9.115 -11.404 1.00 94.56 174 GLN A O 1
ATOM 1419 N N . LEU A 1 175 ? 7.052 -8.223 -13.408 1.00 95.62 175 LEU A N 1
ATOM 1420 C CA . LEU A 1 175 ? 5.599 -8.382 -13.306 1.00 95.62 175 LEU A CA 1
ATOM 1421 C C . LEU A 1 175 ? 5.196 -9.851 -13.225 1.00 95.62 175 LEU A C 1
ATOM 1423 O O . LEU A 1 175 ? 4.464 -10.213 -12.308 1.00 95.62 175 LEU A O 1
ATOM 1427 N N . VAL A 1 176 ? 5.729 -10.701 -14.107 1.00 95.19 176 VAL A N 1
ATOM 1428 C CA . VAL A 1 176 ? 5.479 -12.149 -14.057 1.00 95.19 176 VAL A CA 1
ATOM 1429 C C . VAL A 1 176 ? 5.895 -12.708 -12.696 1.00 95.19 176 VAL A C 1
ATOM 1431 O O . VAL A 1 176 ? 5.088 -13.359 -12.036 1.00 95.19 176 VAL A O 1
ATOM 1434 N N . ARG A 1 177 ? 7.102 -12.379 -12.214 1.00 94.88 177 ARG A N 1
ATOM 1435 C CA . ARG A 1 177 ? 7.575 -12.806 -10.887 1.00 94.88 177 ARG A CA 1
ATOM 1436 C C . ARG A 1 177 ? 6.674 -12.311 -9.754 1.00 94.88 177 ARG A C 1
ATOM 1438 O O . ARG A 1 177 ? 6.456 -13.039 -8.795 1.00 94.88 177 ARG A O 1
ATOM 1445 N N . PHE A 1 178 ? 6.175 -11.081 -9.848 1.00 95.12 178 PHE A N 1
ATOM 1446 C CA . PHE A 1 178 ? 5.326 -10.478 -8.823 1.00 95.12 178 PHE A CA 1
ATOM 1447 C C . PHE A 1 178 ? 3.966 -11.167 -8.738 1.00 95.12 178 PHE A C 1
ATOM 1449 O O . PHE A 1 178 ? 3.527 -11.528 -7.651 1.00 95.12 178 PHE A O 1
ATOM 1456 N N . LEU A 1 179 ? 3.325 -11.383 -9.887 1.00 93.19 179 LEU A N 1
ATOM 1457 C CA . LEU A 1 179 ? 1.989 -11.973 -9.982 1.00 93.19 179 LEU A CA 1
ATOM 1458 C C . LEU A 1 179 ? 1.974 -13.460 -9.602 1.00 93.19 179 LEU A C 1
ATOM 1460 O O . LEU A 1 179 ? 0.971 -13.948 -9.093 1.00 93.19 179 LEU A O 1
ATOM 1464 N N . HIS A 1 180 ? 3.094 -14.161 -9.797 1.00 93.44 180 HIS A N 1
ATOM 1465 C CA . HIS A 1 180 ? 3.255 -15.565 -9.409 1.00 93.44 180 HIS A CA 1
ATOM 1466 C C . HIS A 1 180 ? 3.822 -15.754 -7.993 1.00 93.44 180 HIS A C 1
ATOM 1468 O O . HIS A 1 180 ? 3.983 -16.891 -7.551 1.00 93.44 180 HIS A O 1
ATOM 1474 N N . HIS A 1 181 ? 4.142 -14.677 -7.268 1.00 95.62 181 HIS A N 1
ATOM 1475 C CA . HIS A 1 181 ? 4.685 -14.801 -5.918 1.00 95.62 181 HIS A CA 1
ATOM 1476 C C . HIS A 1 181 ? 3.614 -15.343 -4.951 1.00 95.62 181 HIS A C 1
ATOM 1478 O O . HIS A 1 181 ? 2.499 -14.815 -4.936 1.00 95.62 181 HIS A O 1
ATOM 1484 N N . PRO A 1 182 ? 3.924 -16.346 -4.105 1.00 94.06 182 PRO A N 1
ATOM 1485 C CA . PRO A 1 182 ? 2.929 -17.015 -3.263 1.00 94.06 182 PRO A CA 1
ATOM 1486 C C . PRO A 1 182 ? 2.203 -16.058 -2.310 1.00 94.06 182 PRO A C 1
ATOM 1488 O O . PRO A 1 182 ? 0.976 -16.073 -2.261 1.00 94.06 182 PRO A O 1
ATOM 1491 N N . ASP A 1 183 ? 2.927 -15.167 -1.626 1.00 94.62 183 ASP A N 1
ATOM 1492 C CA . ASP A 1 183 ? 2.314 -14.186 -0.714 1.00 94.62 183 ASP A CA 1
ATOM 1493 C C . ASP A 1 183 ? 1.371 -13.225 -1.447 1.00 94.62 183 ASP A C 1
ATOM 1495 O O . ASP A 1 183 ? 0.312 -12.857 -0.942 1.00 94.62 183 ASP A O 1
ATOM 1499 N N . VAL A 1 184 ? 1.741 -12.838 -2.670 1.00 94.56 184 VAL A N 1
ATOM 1500 C CA . VAL A 1 184 ? 0.944 -11.936 -3.502 1.00 94.56 184 VAL A CA 1
ATOM 1501 C C . VAL A 1 184 ? -0.323 -12.645 -3.975 1.00 94.56 184 VAL A C 1
ATOM 1503 O O . VAL A 1 184 ? -1.412 -12.084 -3.868 1.00 94.56 184 VAL A O 1
ATOM 1506 N N . ALA A 1 185 ? -0.204 -13.893 -4.429 1.00 91.50 185 ALA A N 1
ATOM 1507 C CA . ALA A 1 185 ? -1.342 -14.716 -4.817 1.00 91.50 185 ALA A CA 1
ATOM 1508 C C . ALA A 1 185 ? -2.291 -14.979 -3.633 1.00 91.50 185 ALA A C 1
ATOM 1510 O O . ALA A 1 185 ? -3.511 -14.905 -3.793 1.00 91.50 185 ALA A O 1
ATOM 1511 N N . ALA A 1 186 ? -1.753 -15.226 -2.432 1.00 92.50 186 ALA A N 1
ATOM 1512 C CA . ALA A 1 186 ? -2.541 -15.402 -1.214 1.00 92.50 186 ALA A CA 1
ATOM 1513 C C . ALA A 1 186 ? -3.339 -14.136 -0.865 1.00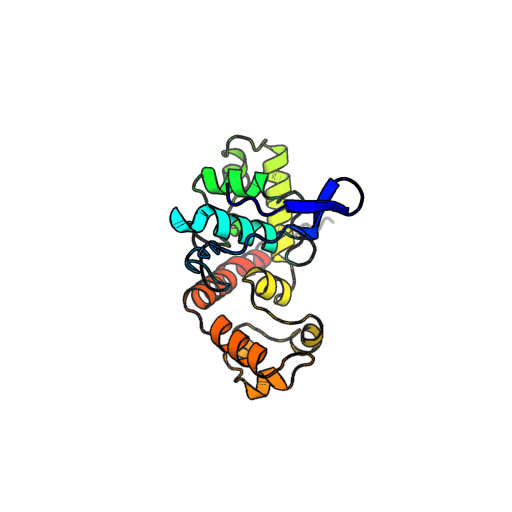 92.50 186 ALA A C 1
ATOM 1515 O O . ALA A 1 186 ? -4.544 -14.214 -0.613 1.00 92.50 186 ALA A O 1
ATOM 1516 N N . LEU A 1 187 ? -2.699 -12.965 -0.921 1.00 93.56 187 LEU A N 1
ATOM 1517 C CA . LEU A 1 187 ? -3.362 -11.680 -0.700 1.00 93.56 187 LEU A CA 1
ATOM 1518 C C . LEU A 1 187 ? -4.426 -11.374 -1.761 1.00 93.56 187 LEU A C 1
ATOM 1520 O O . LEU A 1 187 ? -5.520 -10.931 -1.414 1.00 93.56 187 LEU A O 1
ATOM 1524 N N . ALA A 1 188 ? -4.135 -11.622 -3.039 1.00 90.25 188 ALA A N 1
ATOM 1525 C CA . ALA A 1 188 ? -5.087 -11.410 -4.126 1.00 90.25 188 ALA A CA 1
ATOM 1526 C C . ALA A 1 188 ? -6.324 -12.308 -3.977 1.00 90.25 188 ALA A C 1
ATOM 1528 O O . ALA A 1 188 ? -7.457 -11.838 -4.103 1.00 90.25 188 ALA A O 1
ATOM 1529 N N . LYS A 1 189 ? -6.119 -13.581 -3.614 1.00 88.81 189 LYS A N 1
ATOM 1530 C CA . LYS A 1 189 ? -7.207 -14.510 -3.290 1.00 88.81 189 LYS A CA 1
ATOM 1531 C C . LYS A 1 189 ? -8.040 -13.995 -2.116 1.00 88.81 189 LYS A C 1
ATOM 1533 O O . LYS A 1 189 ? -9.265 -13.953 -2.215 1.00 88.81 189 LYS A O 1
ATOM 1538 N N . TRP A 1 190 ? -7.396 -13.557 -1.034 1.00 90.25 190 TRP A N 1
ATOM 1539 C CA . TRP A 1 190 ? -8.092 -13.014 0.133 1.00 90.25 190 TRP A CA 1
ATOM 1540 C C . TRP A 1 190 ? -8.931 -11.775 -0.212 1.00 90.25 190 TRP A C 1
ATOM 1542 O O . TRP A 1 190 ? -10.090 -11.694 0.197 1.00 90.25 190 TRP A O 1
ATOM 1552 N N . LEU A 1 191 ? -8.386 -10.851 -1.014 1.00 87.94 191 LEU A N 1
ATOM 1553 C CA . LEU A 1 191 ? -9.104 -9.666 -1.492 1.00 87.94 191 LEU A CA 1
ATOM 1554 C C . LEU A 1 191 ? -10.327 -10.041 -2.328 1.00 87.94 191 LEU A C 1
ATOM 1556 O O . LEU A 1 191 ? -11.410 -9.526 -2.068 1.00 87.94 191 LEU A O 1
ATOM 1560 N N . SER A 1 192 ? -10.181 -10.967 -3.281 1.00 81.12 192 SER A N 1
ATOM 1561 C CA . SER A 1 192 ? -11.299 -11.398 -4.132 1.00 81.12 192 SER A CA 1
ATOM 1562 C C . SER A 1 192 ? -12.479 -11.958 -3.326 1.00 81.12 192 SER A C 1
ATOM 1564 O O . SER A 1 192 ? -13.631 -11.751 -3.694 1.00 81.12 192 SER A O 1
ATOM 1566 N N . GLY A 1 193 ? -12.195 -12.611 -2.194 1.00 76.56 193 GLY A N 1
ATOM 1567 C CA . GLY A 1 193 ? -13.206 -13.215 -1.332 1.00 76.56 193 GLY A CA 1
ATOM 1568 C C . GLY A 1 193 ? -13.795 -12.301 -0.257 1.00 76.56 193 GLY A C 1
ATOM 1569 O O . GLY A 1 193 ? -14.846 -12.649 0.262 1.00 76.56 193 GLY A O 1
ATOM 1570 N N . ASN A 1 194 ? -13.160 -11.178 0.104 1.00 72.12 194 ASN A N 1
ATOM 1571 C CA . ASN A 1 194 ? -13.592 -10.336 1.237 1.00 72.12 194 ASN A CA 1
ATOM 1572 C C . ASN A 1 194 ? -13.840 -8.867 0.868 1.00 72.12 194 ASN A C 1
ATOM 1574 O O . ASN A 1 194 ? -14.695 -8.229 1.469 1.00 72.12 194 ASN A O 1
ATOM 1578 N N . ALA A 1 195 ? -13.125 -8.314 -0.115 1.00 61.62 195 ALA A N 1
ATOM 1579 C CA . ALA A 1 195 ? -13.262 -6.902 -0.479 1.00 61.62 195 ALA A CA 1
ATOM 1580 C C . ALA A 1 195 ? -14.525 -6.620 -1.316 1.00 61.62 195 ALA A C 1
ATOM 1582 O O . ALA A 1 195 ? -15.041 -5.508 -1.265 1.00 61.62 195 ALA A O 1
ATOM 1583 N N . PHE A 1 196 ? -15.038 -7.623 -2.042 1.00 55.28 196 PHE A N 1
ATOM 1584 C CA . PHE A 1 196 ? -16.154 -7.471 -2.990 1.00 55.28 196 PHE A CA 1
ATOM 1585 C C . PHE A 1 196 ? -17.475 -8.128 -2.549 1.00 55.28 196 PHE A C 1
ATOM 1587 O O . PHE A 1 196 ? -18.458 -8.037 -3.273 1.00 55.28 196 PHE A O 1
ATOM 1594 N N . ARG A 1 197 ? -17.533 -8.796 -1.384 1.00 46.09 197 ARG A N 1
ATOM 1595 C CA . ARG A 1 197 ? -18.757 -9.485 -0.912 1.00 46.09 197 ARG A CA 1
ATOM 1596 C C . ARG A 1 197 ? -19.790 -8.569 -0.254 1.00 46.09 197 ARG A C 1
ATOM 1598 O O . ARG A 1 197 ? -20.971 -8.890 -0.279 1.00 46.09 197 ARG A O 1
ATOM 1605 N N . ASP A 1 198 ? -19.376 -7.437 0.307 1.00 37.47 198 ASP A N 1
ATOM 1606 C CA . ASP A 1 198 ? -20.274 -6.600 1.120 1.00 37.47 198 ASP A CA 1
ATOM 1607 C C . ASP A 1 198 ? -21.050 -5.545 0.308 1.00 37.47 198 ASP A C 1
ATOM 1609 O O . ASP A 1 198 ? -21.850 -4.800 0.869 1.00 37.47 198 ASP A O 1
ATOM 1613 N N . SER A 1 199 ? -20.870 -5.478 -1.018 1.00 36.53 199 SER A N 1
ATOM 1614 C CA . SER A 1 199 ? -21.651 -4.567 -1.871 1.00 36.53 199 SER A CA 1
ATOM 1615 C C . SER A 1 199 ? -23.072 -5.064 -2.175 1.00 36.53 199 SER A C 1
ATOM 1617 O O . SER A 1 199 ? -23.868 -4.304 -2.717 1.00 36.53 199 SER A O 1
ATOM 1619 N N . GLU A 1 200 ? -23.419 -6.309 -1.831 1.00 29.41 200 GLU A N 1
ATOM 1620 C CA . GLU A 1 200 ? -24.744 -6.898 -2.106 1.00 29.41 200 GLU A CA 1
ATOM 1621 C C . GLU A 1 200 ? -25.730 -6.835 -0.925 1.00 29.41 200 GLU A C 1
ATOM 1623 O O . GLU A 1 200 ? -26.917 -7.096 -1.103 1.00 29.41 200 GLU A O 1
ATOM 1628 N N . SER A 1 201 ? -25.299 -6.427 0.273 1.00 30.72 201 SER A N 1
ATOM 1629 C CA . SER A 1 201 ? -26.148 -6.421 1.479 1.00 30.72 201 SER A CA 1
ATOM 1630 C C . SER A 1 201 ? -26.724 -5.052 1.869 1.00 30.72 201 SER A C 1
ATOM 1632 O O . SER A 1 201 ? -27.483 -4.974 2.833 1.00 30.72 201 SER A O 1
ATOM 1634 N N . THR A 1 202 ? -26.467 -3.983 1.100 1.00 35.50 202 THR A N 1
ATOM 1635 C CA . THR A 1 202 ? -27.014 -2.633 1.384 1.00 35.50 202 THR A CA 1
ATOM 1636 C C . THR A 1 202 ? -27.989 -2.138 0.311 1.00 35.50 202 THR A C 1
ATOM 1638 O O . THR A 1 202 ? -28.047 -0.950 0.011 1.00 35.50 202 THR A O 1
ATOM 1641 N N . ASN A 1 203 ? -28.788 -3.038 -0.269 1.00 29.19 203 ASN A N 1
ATOM 1642 C CA . ASN A 1 203 ? -29.959 -2.659 -1.066 1.00 29.19 203 ASN A CA 1
ATOM 1643 C C . ASN A 1 203 ? -31.254 -3.133 -0.386 1.00 29.19 203 ASN A C 1
ATOM 1645 O O . ASN A 1 203 ? -32.091 -3.819 -0.971 1.00 29.19 203 ASN A O 1
ATOM 1649 N N . VAL A 1 204 ? -31.411 -2.778 0.894 1.00 33.06 204 VAL A N 1
ATOM 1650 C CA . VAL A 1 204 ? -32.713 -2.798 1.567 1.00 33.06 204 VAL A CA 1
ATOM 1651 C C . VAL A 1 204 ? -33.276 -1.383 1.512 1.00 33.06 204 VAL A C 1
ATOM 1653 O O . VAL A 1 204 ? -32.874 -0.492 2.251 1.00 33.06 204 VAL A O 1
ATOM 1656 N N . ARG A 1 205 ? -34.177 -1.216 0.543 1.00 34.84 205 ARG A N 1
ATOM 1657 C CA . ARG A 1 205 ? -35.224 -0.198 0.397 1.00 34.84 205 ARG A CA 1
ATOM 1658 C C . ARG A 1 205 ? -35.366 0.775 1.580 1.00 34.84 205 ARG A C 1
ATOM 1660 O O . ARG A 1 205 ? -35.995 0.445 2.579 1.00 34.84 205 ARG A O 1
ATOM 1667 N N . TYR A 1 206 ? -34.966 2.022 1.358 1.00 30.84 206 TYR A N 1
ATOM 1668 C CA . TYR A 1 206 ? -35.703 3.175 1.878 1.00 30.84 206 TYR A CA 1
ATOM 1669 C C . TYR A 1 206 ? -36.300 3.922 0.687 1.00 30.84 206 TYR A C 1
ATOM 1671 O O . TYR A 1 206 ? -35.713 4.855 0.149 1.00 30.84 206 TYR A O 1
ATOM 1679 N N . GLY A 1 207 ? -37.458 3.444 0.234 1.00 27.55 207 GLY A N 1
ATOM 1680 C CA . GLY A 1 207 ? -38.382 4.239 -0.562 1.00 27.55 207 GLY A CA 1
ATOM 1681 C C . GLY A 1 207 ? -39.450 4.780 0.377 1.00 27.55 207 GLY A C 1
ATOM 1682 O O . GLY A 1 207 ? -40.307 4.017 0.814 1.00 27.55 207 GLY A O 1
ATOM 1683 N N . CYS A 1 208 ? -39.364 6.067 0.708 1.00 32.00 208 CYS A N 1
ATOM 1684 C CA . CYS A 1 208 ? -40.504 6.833 1.198 1.00 32.00 208 CYS A CA 1
ATOM 1685 C C . CYS A 1 208 ? -41.393 7.190 0.001 1.00 32.00 208 CYS A C 1
ATOM 1687 O O . CYS A 1 208 ? -40.923 7.860 -0.919 1.00 32.00 208 CYS A O 1
ATOM 1689 N N . ASN A 1 209 ? -42.637 6.714 0.026 1.00 35.81 209 ASN A N 1
ATOM 1690 C CA . ASN A 1 209 ? -43.875 7.459 -0.238 1.00 35.81 209 ASN A CA 1
ATOM 1691 C C . ASN A 1 209 ? -45.063 6.556 0.096 1.00 35.81 209 ASN A C 1
ATOM 1693 O O . ASN A 1 209 ? -45.109 5.432 -0.451 1.00 35.81 209 ASN A O 1
#

Organism: NCBI:txid2058152

Foldseek 3Di:
DQDFDFDWDDDPDDDIDGPDGPDHGPDDDDDDDPPCPDDLQDQQFLDPVNPVVLLVLQQQCCDCVALVQPPRHSVNSNQCVVVVQTGGSCSCLVDDLVNQCPGPPAHSVNSVSNNVSSLSSLVDQPVSVVVSSVLPDDPQQCVVCRPPDLVNQQPDALVNQCVGPPQDSVSSVSNNCQSPRPSNVVVSVVCVVRSPPPPPPPPDDPDDD

Secondary structure (DSSP, 8-state):
--PPEEEEEEETTTEEEEEEEEE--SS--PPPPPP----TTS--B--GGGHHHHHHHHHHHHSTTTT--TT--HHHHHHHHHTT--SBTTGGGG--HHHHHTSTT--HHHHHHHHHHHHHHHTS-HHHHHHHHT----GGGGGGGTT--HHHHHT--HHHHHTSTT--HHHHHHHHHHHT-HHHHHHHHHHHHHTSSGGGS--------

pLDDT: mean 86.33, std 15.89, range [27.55, 97.38]

Sequence (209 aa):
MLAISCKISLAGQGIPRIDSVVWRTAQRNKPRPPAARFNALTCYFATPECAEQFLSRLVWLSSRSVLDIDGAGEALWRTLHDARSMEHLFSWLAFTPERLQSIPGISAQRGQRLWHQFNLARERPFLRWIQAIGVPIPKTAFAGLKEDDWRRMQDRNEEQWRRLPGIGAERARQLVRFLHHPDVAALAKWLSGNAFRDSESTNVRYGCN

InterPro domains:
  IPR010994 RuvA domain 2-like [SSF47781] (40-189)
  IPR060101 SAM-like helix-hairpin-helix tandem [PF14520] (64-114)